Protein AF-A0A7C3KYM4-F1 (afdb_monomer)

Radius of gyration: 28.12 Å; Cα contacts (8 Å, |Δi|>4): 797; chains: 1; bounding box: 72×48×72 Å

Foldseek 3Di:
DWDCPPVVDIHQQADEPDPPFAFADEWDDDDQWIWTWGQFAIWTWGCVPVNDIYGLDGDGDPRTFHYWDDDPQKIWTWRQAPQIFTWIWGNPPSSDIDTLDTDGDRFGGWHYWDDDPQWIWIDGPQWIWIWRCPVVSQIFTFDTDGDPDDCPPPPRCQWHDWDDDPQWIWTAGPPVGIDIDGHDQKTWKTQSDAQEADEDEAQAKDKDAGPIDIVVPVAKWKFKDWQNHTDPPPTDRMDMDGRDFQLSQTKMKMWIGDPNGIDIHHIYGYDYQLQQQDPLPLPRGGDLWRDVSSVVSLVVCLVVFHPSLQQDPLPLNRDGPSTSDVSSVVSNVVSSVVGD

pLDDT: mean 87.67, std 9.31, range [50.22, 97.5]

Mean predicted aligned error: 9.96 Å

Sequence (340 aa):
IVDVSNRALPTLRSTVNPVPLTIFHSSVWSANRLFACTSRGLAVINVATPTAPVVERTIEVEDGLAECVLAGSLLYAAKGTYPGGFTVFDLSVPSNPTIVRTFDYSINGCVDLEIANNLLYLSAYSGVYIFDVSNPTQPAHVTGLDSPWPEDYDDERNMLMLDLVGSTICFAQSERGVHFVSTPTGWAPTSRDPFINARRCLHDSYVFNTNLSANPSTDLTYQWTKNGVPIPGATSPTYVLNDLRGVDRATYACDATNACGTRSSSFAFLNICPADLDDGSGSGQCDGGVTVEDLLFFLFIFEEGNAIADLDDGSGTVTPDGGVTIDDLLYFLVRYNVGC

Nearest PDB structures (foldseek):
  3bfo-assembly4_D  TM=8.787E-01  e=4.705E-06  Homo sapiens
  3k0w-assembly1_A  TM=4.177E-01  e=1.577E-05  Homo sapiens
  5vkj-assembly1_A  TM=3.897E-01  e=2.888E-05  Homo sapiens
  5vl3-assembly3_S  TM=3.097E-01  e=3.051E-05  Homo sapiens
  5vkm-assembly1_A  TM=3.194E-01  e=8.211E-05  Homo sapiens

Secondary structure (DSSP, 8-state):
-EE-SSTTS-EE-------SS-EEEEEEEETTEEEEEETTEEEEEE-SSTTS-EEEEEEE-TT----EEEETTEEEEEE-SSSEEEEEEE-SSTTS-EEEEEEEES---EEEEEEETTEEEEEETTEEEEEE-SSTTS-EEEEEEE-SS---TT-TT---EEEEETTEEEEEEGGGEEEEEEPPS-EEEEESS----EE--TT--EEEE--EEEESSTT-EEEEEETTEE-TT--SSEEEE-S--GGG-EEEEEEEEETTEEEEPPPEEEE--TT---SSSSS----S---HHHHHHHHHHHHTT-GGG---SSSSS----S---HHHHHHHHHHHHHT-

Solvent-accessible surface area (backbone atoms only — not comparable to full-atom values): 18557 Å² total; per-residue (Å²): 76,70,46,57,90,44,79,91,60,63,43,81,57,35,77,78,76,87,61,100,54,58,68,48,92,21,65,44,79,53,96,50,28,39,41,30,19,12,65,52,14,40,36,35,26,40,43,76,44,59,69,65,50,42,78,75,48,70,48,79,36,86,80,12,24,29,17,49,40,78,59,88,51,33,35,43,28,27,19,40,35,77,69,5,39,35,35,34,29,39,37,86,45,66,92,63,62,43,79,73,47,74,48,78,38,100,38,45,33,22,52,33,56,46,76,57,97,51,30,38,40,35,37,24,62,55,24,38,40,33,25,39,33,79,48,72,91,54,59,26,78,71,53,64,47,67,47,95,59,82,86,69,90,76,65,93,64,51,45,75,47,65,48,78,60,90,62,32,38,36,36,38,24,72,95,83,42,76,46,79,43,72,54,78,91,52,39,38,38,34,58,55,56,76,44,66,67,40,80,51,43,71,58,37,70,49,74,49,69,64,63,62,45,47,36,67,60,90,61,62,46,37,42,30,23,53,72,81,40,75,45,87,88,43,47,54,67,52,50,76,47,67,59,36,48,52,66,65,43,39,41,34,37,39,38,31,31,35,98,66,32,71,31,64,44,45,65,18,44,37,47,41,40,85,32,25,40,28,66,67,78,80,76,66,46,46,72,86,57,52,52,72,46,15,55,53,49,48,53,54,38,40,76,69,55,34,72,87,38,31,43,25,66,66,77,81,71,40,44,57,72,88,55,59,51,72,41,15,54,55,51,38,52,56,35,40,77,66,57,102

Structure (mmCIF, N/CA/C/O backbone):
data_AF-A0A7C3KYM4-F1
#
_entry.id   AF-A0A7C3KYM4-F1
#
loop_
_atom_site.group_PDB
_atom_site.id
_atom_site.type_symbol
_atom_site.label_atom_id
_atom_site.label_alt_id
_atom_site.label_comp_id
_atom_site.label_asym_id
_atom_site.label_entity_id
_atom_site.label_seq_id
_atom_site.pdbx_PDB_ins_code
_atom_site.Cartn_x
_atom_site.Cartn_y
_atom_site.Cartn_z
_atom_site.occupancy
_atom_site.B_iso_or_equiv
_atom_site.auth_seq_id
_atom_site.auth_comp_id
_atom_site.auth_asym_id
_atom_site.auth_atom_id
_atom_site.pdbx_PDB_model_num
ATOM 1 N N . ILE A 1 1 ? -19.031 -6.460 33.412 1.00 86.50 1 ILE A N 1
ATOM 2 C CA . ILE A 1 1 ? -20.035 -7.082 32.517 1.00 86.50 1 ILE A CA 1
ATOM 3 C C . ILE A 1 1 ? -21.422 -6.821 33.083 1.00 86.50 1 ILE A C 1
ATOM 5 O O . ILE A 1 1 ? -21.693 -7.212 34.216 1.00 86.50 1 ILE A O 1
ATOM 9 N N . VAL A 1 2 ? -22.275 -6.142 32.316 1.00 89.31 2 VAL A N 1
ATOM 10 C CA . VAL A 1 2 ? -23.666 -5.834 32.684 1.00 89.31 2 VAL A CA 1
ATOM 11 C C . VAL A 1 2 ? -24.599 -6.672 31.812 1.00 89.31 2 VAL A C 1
ATOM 13 O O . VAL A 1 2 ? -24.419 -6.746 30.601 1.00 89.31 2 VAL A O 1
ATOM 16 N N . ASP A 1 3 ? -25.576 -7.325 32.429 1.00 88.75 3 ASP A N 1
ATOM 17 C CA . ASP A 1 3 ? -26.660 -8.018 31.745 1.00 88.75 3 ASP A CA 1
ATOM 18 C C . ASP A 1 3 ? -27.773 -7.035 31.403 1.00 88.75 3 ASP A C 1
ATOM 20 O O . ASP A 1 3 ? -28.359 -6.423 32.296 1.00 88.75 3 ASP A O 1
ATOM 24 N N . VAL A 1 4 ? -28.061 -6.911 30.112 1.00 92.50 4 VAL A N 1
ATOM 25 C CA . VAL A 1 4 ? -29.085 -6.017 29.558 1.00 92.50 4 VAL A CA 1
ATOM 26 C C . VAL A 1 4 ? -30.275 -6.780 28.962 1.00 92.50 4 VAL A C 1
ATOM 28 O O . VAL A 1 4 ? -31.087 -6.194 28.247 1.00 92.50 4 VAL A O 1
ATOM 31 N N . SER A 1 5 ? -30.405 -8.085 29.240 1.00 92.88 5 SER A N 1
ATOM 32 C CA . SER A 1 5 ? -31.536 -8.906 28.773 1.00 92.88 5 SER A CA 1
ATOM 33 C C . SER A 1 5 ? -32.883 -8.355 29.247 1.00 92.88 5 SER A C 1
ATOM 35 O O . SER A 1 5 ? -33.852 -8.343 28.488 1.00 92.88 5 SER A O 1
ATOM 37 N N . ASN A 1 6 ? -32.923 -7.804 30.464 1.00 92.25 6 ASN A N 1
ATOM 38 C CA . ASN A 1 6 ? -33.986 -6.913 30.904 1.00 92.25 6 ASN A CA 1
ATOM 39 C C . ASN A 1 6 ? -33.577 -5.453 30.668 1.00 92.25 6 ASN A C 1
ATOM 41 O O . ASN A 1 6 ? -32.895 -4.843 31.489 1.00 92.25 6 ASN A O 1
ATOM 45 N N . ARG A 1 7 ? -34.053 -4.870 29.565 1.00 91.62 7 ARG A N 1
ATOM 46 C CA . ARG A 1 7 ? -33.765 -3.471 29.202 1.00 91.62 7 ARG A CA 1
ATOM 47 C C . ARG A 1 7 ? -34.249 -2.450 30.237 1.00 91.62 7 ARG A C 1
ATOM 49 O O . ARG A 1 7 ? -33.696 -1.360 30.299 1.00 91.62 7 ARG A O 1
ATOM 56 N N . ALA A 1 8 ? -35.266 -2.790 31.031 1.00 93.75 8 ALA A N 1
ATOM 57 C CA . ALA A 1 8 ? -35.784 -1.917 32.084 1.00 93.75 8 ALA A CA 1
ATOM 58 C C . ALA A 1 8 ? -34.995 -2.035 33.398 1.00 93.75 8 ALA A C 1
ATOM 60 O O . ALA A 1 8 ? -35.102 -1.159 34.253 1.00 93.75 8 ALA A O 1
ATOM 61 N N . LEU A 1 9 ? -34.223 -3.112 33.574 1.00 93.44 9 LEU A N 1
ATOM 62 C CA . LEU A 1 9 ? -33.442 -3.355 34.782 1.00 93.44 9 LEU A CA 1
ATOM 63 C C . LEU A 1 9 ? -32.119 -4.071 34.456 1.00 93.44 9 LEU A C 1
ATOM 65 O O . LEU A 1 9 ? -31.990 -5.271 34.716 1.00 93.44 9 LEU A O 1
ATOM 69 N N . PRO A 1 10 ? -31.132 -3.356 33.889 1.00 94.88 10 PRO A N 1
ATOM 70 C CA . PRO A 1 10 ? -29.794 -3.897 33.707 1.00 94.88 10 PRO A CA 1
ATOM 71 C C . PRO A 1 10 ? -29.168 -4.295 35.048 1.00 94.88 10 PRO A C 1
ATOM 73 O O . PRO A 1 10 ? -29.319 -3.586 36.044 1.00 94.88 10 PRO A O 1
ATOM 76 N N . THR A 1 11 ? -28.441 -5.411 35.087 1.00 94.25 11 THR A N 1
ATOM 77 C CA . THR A 1 11 ? -27.804 -5.902 36.322 1.00 94.25 11 THR A CA 1
ATOM 78 C C . THR A 1 11 ? -26.309 -6.129 36.133 1.00 94.25 11 THR A C 1
ATOM 80 O O . THR A 1 11 ? -25.867 -6.697 35.135 1.00 94.25 11 THR A O 1
ATOM 83 N N . LEU A 1 12 ? -25.492 -5.678 37.089 1.00 93.88 12 LEU A N 1
ATOM 84 C CA . LEU A 1 12 ? -24.051 -5.935 37.072 1.00 93.88 12 LEU A CA 1
ATOM 85 C C . LEU A 1 12 ? -23.788 -7.410 37.410 1.00 93.88 12 LEU A C 1
ATOM 87 O O . LEU A 1 12 ? -24.135 -7.861 38.498 1.00 93.88 12 LEU A O 1
ATOM 91 N N . ARG A 1 13 ? -23.153 -8.155 36.497 1.00 90.19 13 ARG A N 1
ATOM 92 C CA . ARG A 1 13 ? -22.789 -9.568 36.711 1.00 90.19 13 ARG A CA 1
ATOM 93 C C . ARG A 1 13 ? -21.395 -9.747 37.305 1.00 90.19 13 ARG A C 1
ATOM 95 O O . ARG A 1 13 ? -21.190 -10.649 38.108 1.00 90.19 13 ARG A O 1
ATOM 102 N N . SER A 1 14 ? -20.430 -8.942 36.866 1.00 91.38 14 SER A N 1
ATOM 103 C CA . SER A 1 14 ? -19.021 -9.057 37.267 1.00 91.38 14 SER A CA 1
ATOM 104 C C . SER A 1 14 ? -18.214 -7.817 36.880 1.00 91.38 14 SER A C 1
ATOM 106 O O . SER A 1 14 ? -18.646 -7.023 36.037 1.00 91.38 14 SER A O 1
ATOM 108 N N . THR A 1 15 ? -17.008 -7.702 37.435 1.00 89.06 15 THR A N 1
ATOM 109 C CA . THR A 1 15 ? -16.008 -6.678 37.103 1.00 89.06 15 THR A CA 1
ATOM 110 C C . THR A 1 15 ? -14.664 -7.356 36.855 1.00 89.06 15 THR A C 1
ATOM 112 O O . THR A 1 15 ? -14.309 -8.280 37.582 1.00 89.06 15 THR A O 1
ATOM 115 N N . VAL A 1 16 ? -13.915 -6.906 35.846 1.00 85.19 16 VAL A N 1
ATOM 116 C CA . VAL A 1 16 ? -12.545 -7.377 35.586 1.00 85.19 16 VAL A CA 1
ATOM 117 C C . VAL A 1 16 ? -11.577 -6.482 36.358 1.00 85.19 16 VAL A C 1
ATOM 119 O O . VAL A 1 16 ? -11.501 -5.291 36.070 1.00 85.19 16 VAL A O 1
ATOM 122 N N . ASN A 1 17 ? -10.885 -7.013 37.369 1.00 80.19 17 ASN A N 1
ATOM 123 C CA . ASN A 1 17 ? -9.910 -6.270 38.178 1.00 80.19 17 ASN A CA 1
ATOM 124 C C . ASN A 1 17 ? -8.917 -7.255 38.844 1.00 80.19 17 ASN A C 1
ATOM 126 O O . ASN A 1 17 ? -9.379 -8.265 39.380 1.00 80.19 17 ASN A O 1
ATOM 130 N N . PRO A 1 18 ? -7.595 -6.991 38.846 1.00 77.69 18 PRO A N 1
ATOM 131 C CA . PRO A 1 18 ? -6.916 -5.889 38.163 1.00 77.69 18 PRO A CA 1
ATOM 132 C C . PRO A 1 18 ? -6.766 -6.144 36.669 1.00 77.69 18 PRO A C 1
ATOM 134 O O . PRO A 1 18 ? -6.506 -7.262 36.232 1.00 77.69 18 PRO A O 1
ATOM 137 N N . VAL A 1 19 ? -6.895 -5.075 35.888 1.00 76.25 19 VAL A N 1
ATOM 138 C CA . VAL A 1 19 ? -6.299 -5.033 34.554 1.00 76.25 19 VAL A CA 1
ATOM 139 C C . VAL A 1 19 ? -4.930 -4.376 34.735 1.00 76.25 19 VAL A C 1
ATOM 141 O O . VAL A 1 19 ? -4.877 -3.302 35.332 1.00 76.25 19 VAL A O 1
ATOM 144 N N . PRO A 1 20 ? -3.820 -5.006 34.304 1.00 75.06 20 PRO A N 1
ATOM 145 C CA . PRO A 1 20 ? -2.467 -4.527 34.613 1.00 75.06 20 PRO A CA 1
ATOM 146 C C . PRO A 1 20 ? -2.136 -3.118 34.099 1.00 75.06 20 PRO A C 1
ATOM 148 O O . PRO A 1 20 ? -1.106 -2.562 34.469 1.00 75.06 20 PRO A O 1
ATOM 151 N N . LEU A 1 21 ? -2.981 -2.557 33.234 1.00 81.56 21 LEU A N 1
ATOM 152 C CA . LEU A 1 21 ? -2.808 -1.269 32.579 1.00 81.56 21 LEU A CA 1
ATOM 153 C C . LEU A 1 21 ? -4.108 -0.470 32.633 1.00 81.56 21 LEU A C 1
ATOM 155 O O . LEU A 1 21 ? -5.198 -1.042 32.715 1.00 81.56 21 LEU A O 1
ATOM 159 N N . THR A 1 22 ? -3.982 0.851 32.527 1.00 81.00 22 THR A N 1
ATOM 160 C CA . THR A 1 22 ? -5.126 1.747 32.359 1.00 81.00 22 THR A CA 1
ATOM 161 C C . THR A 1 22 ? -5.833 1.401 31.055 1.00 81.00 22 THR A C 1
ATOM 163 O O . THR A 1 22 ? -5.229 1.501 29.990 1.00 81.00 22 THR A O 1
ATOM 166 N N . ILE A 1 23 ? -7.094 0.981 31.141 1.00 75.44 23 ILE A N 1
ATOM 167 C CA . ILE A 1 23 ? -7.969 0.825 29.977 1.00 75.44 23 ILE A CA 1
ATOM 168 C C . ILE A 1 23 ? -8.485 2.212 29.580 1.00 75.44 23 ILE A C 1
ATOM 170 O O . 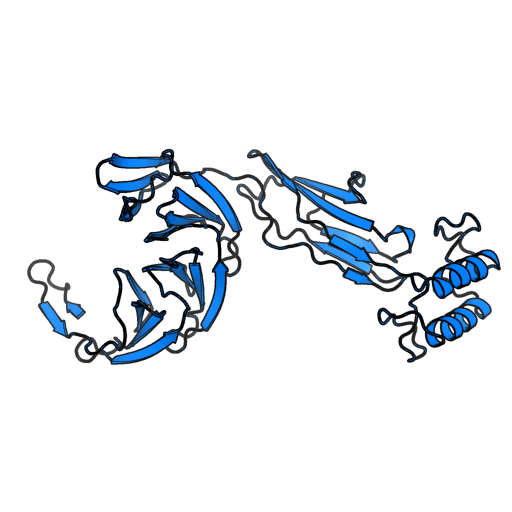ILE A 1 23 ? -8.920 2.974 30.445 1.00 75.44 23 ILE A O 1
ATOM 174 N N . PHE A 1 24 ? -8.419 2.530 28.290 1.00 72.81 24 PHE A N 1
ATOM 175 C CA . PHE A 1 24 ? -9.009 3.738 27.715 1.00 72.81 24 PHE A CA 1
ATOM 176 C C . PHE A 1 24 ? -10.458 3.495 27.269 1.00 72.81 24 PHE A C 1
ATOM 178 O O . PHE A 1 24 ? -11.085 2.516 27.662 1.00 72.81 24 PHE A O 1
ATOM 185 N N . HIS A 1 25 ? -11.028 4.425 26.508 1.00 70.19 25 HIS A N 1
ATOM 186 C CA . HIS A 1 25 ? -12.468 4.506 26.266 1.00 70.19 25 HIS A CA 1
ATOM 187 C C . HIS A 1 25 ? -13.036 3.364 25.405 1.00 70.19 25 HIS A C 1
ATOM 189 O O . HIS A 1 25 ? -14.253 3.184 25.391 1.00 70.19 25 HIS A O 1
ATOM 195 N N . SER A 1 26 ? -12.183 2.546 24.778 1.00 83.56 26 SER A N 1
ATOM 196 C CA . SER A 1 26 ? -12.615 1.571 23.782 1.00 83.56 26 SER A CA 1
ATOM 197 C C . SER A 1 26 ? -12.383 0.117 24.143 1.00 83.56 26 SER A C 1
ATOM 199 O O . SER A 1 26 ? -11.316 -0.295 24.620 1.00 83.56 26 SER A O 1
ATOM 201 N N . SER A 1 27 ? -13.386 -0.692 23.817 1.00 89.38 27 SER A N 1
ATOM 202 C CA . SER A 1 27 ? -13.236 -2.133 23.743 1.00 89.38 27 SER A CA 1
ATOM 203 C C . SER A 1 27 ? -14.170 -2.726 22.703 1.00 89.38 27 SER A C 1
ATOM 205 O O . SER A 1 27 ? -15.333 -2.333 22.611 1.00 89.38 27 SER A O 1
ATOM 207 N N . VAL A 1 28 ? -13.690 -3.737 21.990 1.00 92.81 28 VAL A N 1
ATOM 208 C CA . VAL A 1 28 ? -14.487 -4.495 21.027 1.00 92.81 28 VAL A CA 1
ATOM 209 C C . VAL A 1 28 ? -14.682 -5.928 21.491 1.00 92.81 28 VAL A C 1
ATOM 211 O O . VAL A 1 28 ? -13.845 -6.514 22.183 1.00 92.81 28 VAL A O 1
ATOM 214 N N . TRP A 1 29 ? -15.798 -6.519 21.083 1.00 90.31 29 TRP A N 1
ATOM 215 C CA . TRP A 1 29 ? -16.132 -7.900 21.400 1.00 90.31 29 TRP A CA 1
ATOM 216 C C . TRP A 1 29 ? -15.991 -8.782 20.161 1.00 90.31 29 TRP A C 1
ATOM 218 O O . TRP A 1 29 ? -16.592 -8.496 19.129 1.00 90.31 29 TRP A O 1
ATOM 228 N N . SER A 1 30 ? -15.265 -9.896 20.269 1.00 91.88 30 SER A N 1
ATOM 229 C CA . SER A 1 30 ? -15.258 -10.944 19.243 1.00 91.88 30 SER A CA 1
ATOM 230 C C . SER A 1 30 ? -15.246 -12.333 19.884 1.00 91.88 30 SER A C 1
ATOM 232 O O . SER A 1 30 ? -14.444 -12.635 20.770 1.00 91.88 30 SER A O 1
ATOM 234 N N . ALA A 1 31 ? -16.178 -13.190 19.457 1.00 89.06 31 ALA A N 1
ATOM 235 C CA . ALA A 1 31 ? -16.438 -14.505 20.045 1.00 89.06 31 ALA A CA 1
ATOM 236 C C . ALA A 1 31 ? -16.625 -14.452 21.578 1.00 89.06 31 ALA A C 1
ATOM 238 O O . ALA A 1 31 ? -17.576 -13.849 22.063 1.00 89.06 31 ALA A O 1
ATOM 239 N N . ASN A 1 32 ? -15.730 -15.082 22.345 1.00 93.50 32 ASN A N 1
ATOM 240 C CA . ASN A 1 32 ? -15.729 -15.073 23.813 1.00 93.50 32 ASN A CA 1
ATOM 241 C C . ASN A 1 32 ? -14.599 -14.197 24.379 1.00 93.50 32 ASN A C 1
ATOM 243 O O . ASN A 1 32 ? -14.061 -14.487 25.457 1.00 93.50 32 ASN A O 1
ATOM 247 N N . ARG A 1 33 ? -14.172 -13.181 23.627 1.00 94.50 33 ARG A N 1
ATOM 248 C CA . ARG A 1 33 ? -13.099 -12.264 24.000 1.00 94.50 33 ARG A CA 1
ATOM 249 C C . ARG A 1 33 ? -13.556 -10.819 23.900 1.00 94.50 33 ARG A C 1
ATOM 251 O O . ARG A 1 33 ? -14.222 -10.426 22.946 1.00 94.50 33 ARG A O 1
ATOM 258 N N . LEU A 1 34 ? -13.158 -10.051 24.904 1.00 94.00 34 LEU A N 1
ATOM 259 C CA . LEU A 1 34 ? -13.187 -8.602 24.887 1.00 94.00 34 LEU A CA 1
ATOM 260 C C . LEU A 1 34 ? -11.749 -8.118 24.682 1.00 94.00 34 LEU A C 1
ATOM 262 O O . LEU A 1 34 ? -10.843 -8.557 25.394 1.00 94.00 34 LEU A O 1
ATOM 266 N N . PHE A 1 35 ? -11.555 -7.231 23.718 1.00 95.06 35 PHE A N 1
ATOM 267 C CA . PHE A 1 35 ? -10.280 -6.588 23.430 1.00 95.06 35 PHE A CA 1
ATOM 268 C C . PHE A 1 35 ? -10.391 -5.142 23.870 1.00 95.06 35 PHE A C 1
ATOM 270 O O . PHE A 1 35 ? -11.266 -4.439 23.380 1.00 95.06 35 PHE A O 1
ATOM 277 N N . ALA A 1 36 ? -9.563 -4.720 24.818 1.00 94.25 36 ALA A N 1
ATOM 278 C CA . ALA A 1 36 ? -9.623 -3.374 25.374 1.00 94.25 36 ALA A CA 1
ATOM 279 C C . ALA A 1 36 ? -8.335 -2.614 25.071 1.00 94.25 36 ALA A C 1
ATOM 281 O O . ALA A 1 36 ? -7.237 -3.121 25.323 1.00 94.25 36 ALA A O 1
ATOM 282 N N . CYS A 1 37 ? -8.480 -1.399 24.556 1.00 93.81 37 CYS A N 1
ATOM 283 C CA . CYS A 1 37 ? -7.376 -0.474 24.355 1.00 93.81 37 CYS A CA 1
ATOM 284 C C . CYS A 1 37 ? -6.840 0.004 25.703 1.00 93.81 37 CYS A C 1
ATOM 286 O O . CYS A 1 37 ? -7.597 0.292 26.631 1.00 93.81 37 CYS A O 1
ATOM 288 N N . THR A 1 38 ? -5.519 0.062 25.832 1.00 92.00 38 THR A N 1
ATOM 289 C CA . THR A 1 38 ? -4.845 0.415 27.081 1.00 92.00 38 THR A CA 1
ATOM 290 C C . THR A 1 38 ? -3.707 1.398 26.851 1.00 92.00 38 THR A C 1
ATOM 292 O O . THR A 1 38 ? -3.201 1.541 25.736 1.00 92.00 38 THR A O 1
ATOM 295 N N . SER A 1 39 ? -3.225 1.996 27.941 1.00 88.44 39 SER A N 1
ATOM 296 C CA . SER A 1 39 ? -2.053 2.879 27.954 1.00 88.44 39 SER A CA 1
ATOM 297 C C . SER A 1 39 ? -0.763 2.259 27.432 1.00 88.44 39 SER A C 1
ATOM 299 O O . SER A 1 39 ? 0.179 2.997 27.168 1.00 88.44 39 SER A O 1
ATOM 301 N N . ARG A 1 40 ? -0.694 0.931 27.272 1.00 88.19 40 ARG A N 1
ATOM 302 C CA . ARG A 1 40 ? 0.474 0.247 26.698 1.00 88.19 40 ARG A CA 1
ATOM 303 C C . ARG A 1 40 ? 0.099 -0.905 25.759 1.00 88.19 40 ARG A C 1
ATOM 305 O O . ARG A 1 40 ? 0.793 -1.915 25.730 1.00 88.19 40 ARG A O 1
ATOM 312 N N . GLY A 1 41 ? -1.000 -0.778 25.012 1.00 92.19 41 GLY A N 1
ATOM 313 C CA . GLY A 1 41 ? -1.380 -1.731 23.962 1.00 92.19 41 GLY A CA 1
ATOM 314 C C . GLY A 1 41 ? -2.778 -2.317 24.132 1.00 92.19 41 GLY A C 1
ATOM 315 O O . GLY A 1 41 ? -3.702 -1.602 24.512 1.00 92.19 41 GLY A O 1
ATOM 316 N N . LEU A 1 42 ? -2.949 -3.609 23.846 1.00 94.75 42 LEU A N 1
ATOM 317 C CA . LEU A 1 42 ? -4.256 -4.274 23.782 1.00 94.75 42 LEU A CA 1
ATOM 318 C C . LEU A 1 42 ? -4.387 -5.364 24.852 1.00 94.75 42 LEU A C 1
ATOM 320 O O . LEU A 1 42 ? -3.639 -6.344 24.845 1.00 94.75 42 LEU A O 1
ATOM 324 N N . ALA A 1 43 ? -5.358 -5.232 25.753 1.00 94.81 43 ALA A N 1
ATOM 325 C CA . ALA A 1 43 ? -5.705 -6.281 26.708 1.00 94.81 43 ALA A CA 1
ATOM 326 C C . ALA A 1 43 ? -6.671 -7.289 26.072 1.00 94.81 43 ALA A C 1
ATOM 328 O O . ALA A 1 43 ? -7.691 -6.906 25.503 1.00 94.81 43 ALA A O 1
ATOM 329 N N . VAL A 1 44 ? -6.373 -8.581 26.217 1.00 95.25 44 VAL A N 1
ATOM 330 C CA . VAL A 1 44 ? -7.209 -9.696 25.754 1.00 95.25 44 VAL A CA 1
ATOM 331 C C . VAL A 1 44 ? -7.881 -10.329 26.964 1.00 95.25 44 VAL A C 1
ATOM 333 O O . VAL A 1 44 ? -7.219 -10.900 27.834 1.00 95.25 44 VAL A O 1
ATOM 336 N N . ILE A 1 45 ? -9.204 -10.218 27.033 1.00 94.06 45 ILE A N 1
ATOM 337 C CA . ILE A 1 45 ? -9.989 -10.612 28.202 1.00 94.06 45 ILE A CA 1
ATOM 338 C C . ILE A 1 45 ? -10.939 -11.740 27.812 1.00 94.06 45 ILE A C 1
ATOM 340 O O . ILE A 1 45 ? -11.806 -11.585 26.953 1.00 94.06 45 ILE A O 1
ATOM 344 N N . ASN A 1 46 ? -10.807 -12.884 28.475 1.00 94.62 46 ASN A N 1
ATOM 345 C CA . ASN A 1 46 ? -11.745 -13.988 28.375 1.00 94.62 46 ASN A CA 1
ATOM 346 C C . ASN A 1 46 ? -13.036 -13.660 29.107 1.00 94.62 46 ASN A C 1
ATOM 348 O O . ASN A 1 46 ? -13.049 -13.412 30.311 1.00 94.62 46 ASN A O 1
ATOM 352 N N . VAL A 1 47 ? -14.124 -13.701 28.354 1.00 93.50 47 VAL A N 1
ATOM 353 C CA . VAL A 1 47 ? -15.478 -13.399 28.813 1.00 93.50 47 VAL A CA 1
ATOM 354 C C . VAL A 1 47 ? -16.440 -14.556 28.519 1.00 93.50 47 VAL A C 1
ATOM 356 O O . VAL A 1 47 ? -17.653 -14.381 28.595 1.00 93.50 47 VAL A O 1
ATOM 359 N N . ALA A 1 48 ? -15.911 -15.760 28.241 1.00 93.62 48 ALA A N 1
ATOM 360 C CA . ALA A 1 48 ? -16.696 -16.982 28.024 1.00 93.62 48 ALA A CA 1
ATOM 361 C C . ALA A 1 48 ? -17.614 -17.309 29.212 1.00 93.62 48 ALA A C 1
ATOM 363 O O . ALA A 1 48 ? -18.713 -17.827 29.027 1.00 93.62 48 ALA A O 1
ATOM 364 N N . THR A 1 49 ? -17.168 -16.968 30.424 1.00 92.62 49 THR A N 1
ATOM 365 C CA . THR A 1 49 ? -17.959 -17.041 31.653 1.00 92.62 49 THR A CA 1
ATOM 366 C C . THR A 1 49 ? -18.215 -15.617 32.153 1.00 92.62 49 THR A C 1
ATOM 368 O O . THR A 1 49 ? -17.368 -15.058 32.850 1.00 92.62 49 THR A O 1
ATOM 371 N N . PRO A 1 50 ? -19.377 -15.004 31.850 1.00 88.62 50 PRO A N 1
ATOM 372 C CA . PRO A 1 50 ? -19.657 -13.603 32.181 1.00 88.62 50 PRO A CA 1
ATOM 373 C C . PRO A 1 50 ? -19.590 -13.252 33.672 1.00 88.62 50 PRO A C 1
ATOM 375 O O . PRO A 1 50 ? -19.515 -12.079 34.022 1.00 88.62 50 PRO A O 1
ATOM 378 N N . THR A 1 51 ? -19.657 -14.238 34.565 1.00 92.19 51 THR A N 1
ATOM 379 C CA . THR A 1 51 ? -19.534 -14.054 36.019 1.00 92.19 51 THR A CA 1
ATOM 380 C C . THR A 1 51 ? -18.088 -14.114 36.517 1.00 92.19 51 THR A C 1
ATOM 382 O O . THR A 1 51 ? -17.819 -13.654 37.621 1.00 92.19 51 THR A O 1
ATOM 385 N N . ALA A 1 52 ? -17.159 -14.642 35.716 1.00 91.25 52 ALA A N 1
ATOM 386 C CA . ALA A 1 52 ? -15.749 -14.812 36.062 1.00 91.25 52 ALA A CA 1
ATOM 387 C C . ALA A 1 52 ? -14.832 -14.483 34.863 1.00 91.25 52 ALA A C 1
ATOM 389 O O . ALA A 1 52 ? -14.155 -15.372 34.342 1.00 91.25 52 ALA A O 1
ATOM 390 N N . PRO A 1 53 ? -14.836 -13.230 34.379 1.00 93.62 53 PRO A N 1
ATOM 391 C CA . PRO A 1 53 ? -13.945 -12.809 33.306 1.00 93.62 53 PRO A CA 1
ATOM 392 C C . PRO A 1 53 ? -12.480 -12.768 33.763 1.00 93.62 53 PRO A C 1
ATOM 394 O O . PRO A 1 53 ? -12.193 -12.432 34.912 1.00 93.62 53 PRO A O 1
ATOM 397 N N . VAL A 1 54 ? -11.550 -13.072 32.856 1.00 92.81 54 VAL A N 1
ATOM 398 C CA . VAL A 1 54 ? -10.110 -13.166 33.157 1.00 92.81 54 VAL A CA 1
ATOM 399 C C . VAL A 1 54 ? -9.298 -12.442 32.089 1.00 92.81 54 VAL A C 1
ATOM 401 O O . VAL A 1 54 ? -9.511 -12.666 30.901 1.00 92.81 54 VAL A O 1
ATOM 404 N N . VAL A 1 55 ? -8.346 -11.599 32.497 1.00 93.31 55 VAL A N 1
ATOM 405 C CA . VAL A 1 55 ? -7.334 -11.053 31.579 1.00 93.31 55 VAL A CA 1
ATOM 406 C C . VAL A 1 55 ? -6.377 -12.185 31.214 1.00 93.31 55 VAL A C 1
ATOM 408 O O . VAL A 1 55 ? -5.664 -12.687 32.078 1.00 93.31 55 VAL A O 1
ATOM 411 N N . GLU A 1 56 ? -6.378 -12.615 29.956 1.00 94.25 56 GLU A N 1
ATOM 412 C CA . GLU A 1 56 ? -5.498 -13.695 29.495 1.00 94.25 56 GLU A CA 1
ATOM 413 C C . GLU A 1 56 ? -4.095 -13.178 29.203 1.00 94.25 56 GLU A C 1
ATOM 415 O O . GLU A 1 56 ? -3.111 -13.844 29.518 1.00 94.25 56 GLU A O 1
ATOM 420 N N . ARG A 1 57 ? -4.006 -11.992 28.590 1.00 92.69 57 ARG A N 1
ATOM 421 C CA . ARG A 1 57 ? -2.741 -11.345 28.242 1.00 92.69 57 ARG A CA 1
ATOM 422 C C . ARG A 1 57 ? -2.930 -9.880 27.864 1.00 92.69 57 ARG A C 1
ATOM 424 O O . ARG A 1 57 ? -4.040 -9.439 27.576 1.00 92.69 57 ARG A O 1
ATOM 431 N N . THR A 1 58 ? -1.804 -9.187 27.756 1.00 92.25 58 THR A N 1
ATOM 432 C CA . THR A 1 58 ? -1.685 -7.899 27.073 1.00 92.25 58 THR A CA 1
ATOM 433 C C . THR A 1 58 ? -0.703 -8.050 25.916 1.00 92.25 58 THR A C 1
ATOM 435 O O . THR A 1 58 ? 0.303 -8.751 26.040 1.00 92.25 58 THR A O 1
ATOM 438 N N . ILE A 1 59 ? -1.006 -7.429 24.783 1.00 94.56 59 ILE A N 1
ATOM 439 C CA . ILE A 1 59 ? -0.078 -7.263 23.666 1.00 94.56 59 ILE A CA 1
ATOM 440 C C . ILE A 1 59 ? 0.434 -5.833 23.730 1.00 94.56 59 ILE A C 1
ATOM 442 O O . ILE A 1 59 ? -0.365 -4.901 23.658 1.00 94.56 59 ILE A O 1
ATOM 446 N N . GLU A 1 60 ? 1.743 -5.673 23.906 1.00 93.56 60 GLU A N 1
ATOM 447 C CA . GLU A 1 60 ? 2.343 -4.348 23.998 1.00 93.56 60 GLU A CA 1
ATOM 448 C C . GLU A 1 60 ? 2.352 -3.661 22.629 1.00 93.56 60 GLU A C 1
ATOM 450 O O . GLU A 1 60 ? 2.745 -4.250 21.621 1.00 93.56 60 GLU A O 1
ATOM 455 N N . VAL A 1 61 ? 1.913 -2.406 22.615 1.00 91.62 61 VAL A N 1
ATOM 456 C CA . VAL A 1 61 ? 2.111 -1.461 21.514 1.00 91.62 61 VAL A CA 1
ATOM 457 C C . VAL A 1 61 ? 2.691 -0.208 22.145 1.00 91.62 61 VAL A C 1
ATOM 459 O O . VAL A 1 61 ? 2.152 0.280 23.144 1.00 91.62 61 VAL A O 1
ATOM 462 N N . GLU A 1 62 ? 3.808 0.260 21.595 1.00 84.81 62 GLU A N 1
ATOM 463 C CA . GLU A 1 62 ? 4.459 1.487 22.046 1.00 84.81 62 GLU A CA 1
ATOM 464 C C . GLU A 1 62 ? 3.463 2.653 22.001 1.00 84.81 62 GLU A C 1
ATOM 466 O O . GLU A 1 62 ? 2.608 2.720 21.118 1.00 84.81 62 GLU A O 1
ATOM 471 N N . ASP A 1 63 ? 3.523 3.508 23.020 1.00 83.19 63 ASP A N 1
ATOM 472 C CA . ASP A 1 63 ? 2.644 4.667 23.220 1.00 83.19 63 ASP A CA 1
ATOM 473 C C . ASP A 1 63 ? 1.142 4.394 23.447 1.00 83.19 63 ASP A C 1
ATOM 475 O O . ASP A 1 63 ? 0.374 5.321 23.710 1.00 83.19 63 ASP A O 1
ATOM 479 N N . GLY A 1 64 ? 0.719 3.128 23.450 1.00 89.25 64 GLY A N 1
ATOM 480 C CA . GLY A 1 64 ? -0.645 2.734 23.795 1.00 89.25 64 GLY A CA 1
ATOM 481 C C . GLY A 1 64 ? -1.673 2.940 22.679 1.00 89.25 64 GLY A C 1
ATOM 482 O O . GLY A 1 64 ? -1.368 3.372 21.569 1.00 89.25 64 GLY A O 1
ATOM 483 N N . LEU A 1 65 ? -2.919 2.565 22.972 1.00 93.56 65 LEU A N 1
ATOM 484 C CA . LEU A 1 65 ? -4.030 2.587 22.017 1.00 93.56 65 LEU A CA 1
ATOM 485 C C . LEU A 1 65 ? -5.198 3.374 22.606 1.00 93.56 65 LEU A C 1
ATOM 487 O O . LEU A 1 65 ? -5.541 3.139 23.757 1.00 93.56 65 LEU A O 1
ATOM 491 N N . ALA A 1 66 ? -5.822 4.263 21.839 1.00 91.50 66 ALA A N 1
ATOM 492 C CA . ALA A 1 66 ? -6.933 5.095 22.306 1.00 91.50 66 ALA A CA 1
ATOM 493 C C . ALA A 1 66 ? -8.297 4.444 22.035 1.00 91.50 66 ALA A C 1
ATOM 495 O O . ALA A 1 66 ? -9.069 4.213 22.966 1.00 91.50 66 ALA A O 1
ATOM 496 N N . GLU A 1 67 ? -8.533 4.087 20.773 1.00 93.25 67 GLU A N 1
ATOM 497 C CA . GLU A 1 67 ? -9.800 3.555 20.267 1.00 93.25 67 GLU A CA 1
ATOM 498 C C . GLU A 1 67 ? -9.562 2.313 19.413 1.00 93.25 67 GLU A C 1
ATOM 500 O O . GLU A 1 67 ? -8.469 2.150 18.864 1.00 93.25 67 GLU A O 1
ATOM 505 N N . CYS A 1 68 ? -10.556 1.436 19.271 1.00 94.75 68 CYS A N 1
ATOM 506 C CA . CYS A 1 68 ? -10.477 0.329 18.331 1.00 94.75 68 CYS A CA 1
ATOM 507 C C . CYS A 1 68 ? -11.816 -0.053 17.696 1.00 94.75 68 CYS A C 1
ATOM 509 O O . CYS A 1 68 ? -12.868 0.012 18.321 1.00 94.75 68 CYS A O 1
ATOM 511 N N . VAL A 1 69 ? -11.747 -0.525 16.451 1.00 95.00 69 VAL A N 1
ATOM 512 C CA . VAL A 1 69 ? -12.901 -0.924 15.637 1.00 95.00 69 VAL A CA 1
ATOM 513 C C . VAL A 1 69 ? -12.621 -2.235 14.899 1.00 95.00 69 VAL A C 1
ATOM 515 O O . VAL A 1 69 ? -11.505 -2.496 14.440 1.00 95.00 69 VAL A O 1
ATOM 518 N N . LEU A 1 70 ? -13.639 -3.093 14.795 1.00 94.06 70 LEU A N 1
ATOM 519 C CA . LEU A 1 70 ? -13.549 -4.389 14.116 1.00 94.06 70 LEU A CA 1
ATOM 520 C C . LEU A 1 70 ? -13.962 -4.293 12.645 1.00 94.06 70 LEU A C 1
ATOM 522 O O . LEU A 1 70 ? -15.018 -3.753 12.327 1.00 94.06 70 LEU A O 1
ATOM 526 N N . ALA A 1 71 ? -13.205 -4.954 11.769 1.00 91.88 71 ALA A N 1
ATOM 527 C CA . ALA A 1 71 ? -13.637 -5.307 10.419 1.00 91.88 71 ALA A CA 1
ATOM 528 C C . ALA A 1 71 ? -13.403 -6.804 10.175 1.00 91.88 71 ALA A C 1
ATOM 530 O O . ALA A 1 71 ? -12.298 -7.253 9.865 1.00 91.88 71 ALA A O 1
ATOM 531 N N . GLY A 1 72 ? -14.458 -7.605 10.337 1.00 90.38 72 GLY A N 1
ATOM 532 C CA . GLY A 1 72 ? -14.354 -9.061 10.235 1.00 90.38 72 GLY A CA 1
ATOM 533 C C . GLY A 1 72 ? -13.447 -9.642 11.324 1.00 90.38 72 GLY A C 1
ATOM 534 O O . GLY A 1 72 ? -13.735 -9.495 12.510 1.00 90.38 72 GLY A O 1
ATOM 535 N N . SER A 1 73 ? -12.367 -10.320 10.925 1.00 93.06 73 SER A N 1
ATOM 536 C CA . SER A 1 73 ? -11.357 -10.862 11.845 1.00 93.06 73 SER A CA 1
ATOM 537 C C . SER A 1 73 ? -10.216 -9.890 12.143 1.00 93.06 73 SER A C 1
ATOM 539 O O . SER A 1 73 ? -9.296 -10.264 12.860 1.00 93.06 73 SER A O 1
ATOM 541 N N . LEU A 1 74 ? -10.237 -8.675 11.597 1.00 96.31 74 LEU A N 1
ATOM 542 C CA . LEU A 1 74 ? -9.207 -7.671 11.842 1.00 96.31 74 LEU A CA 1
ATOM 543 C C . LEU A 1 74 ? -9.707 -6.620 12.830 1.00 96.31 74 LEU A C 1
ATOM 545 O O . LEU A 1 74 ? -10.884 -6.258 12.836 1.00 96.31 74 LEU A O 1
ATOM 549 N N . LEU A 1 75 ? -8.790 -6.125 13.655 1.00 96.75 75 LEU A N 1
ATOM 550 C CA . LEU A 1 75 ? -9.014 -5.029 14.590 1.00 96.75 75 LEU A CA 1
ATOM 551 C C . LEU A 1 75 ? -8.067 -3.884 14.253 1.00 96.75 75 LEU A C 1
ATOM 553 O O . LEU A 1 75 ? -6.853 -4.074 14.244 1.00 96.75 75 LEU A O 1
ATOM 557 N N . TYR A 1 76 ? -8.620 -2.701 14.025 1.00 97.25 76 TYR A N 1
ATOM 558 C CA . TYR A 1 76 ? -7.863 -1.462 13.875 1.00 97.25 76 TYR A CA 1
ATOM 559 C C . TYR A 1 76 ? -7.887 -0.742 15.207 1.00 97.25 76 TYR A C 1
ATOM 561 O O . TYR A 1 76 ? -8.961 -0.577 15.777 1.00 97.25 76 TYR A O 1
ATOM 569 N N . ALA A 1 77 ? -6.730 -0.324 15.708 1.00 96.19 77 ALA A N 1
ATOM 570 C CA . ALA A 1 77 ? -6.637 0.392 16.969 1.00 96.19 77 ALA A CA 1
ATOM 571 C C . ALA A 1 77 ? -5.807 1.669 16.822 1.00 96.19 77 ALA A C 1
ATOM 573 O O . ALA A 1 77 ? -4.645 1.609 16.428 1.00 96.19 77 ALA A O 1
ATOM 574 N N . ALA A 1 78 ? -6.401 2.815 17.137 1.00 95.12 78 ALA A N 1
ATOM 575 C CA . ALA A 1 78 ? -5.794 4.131 17.002 1.00 95.12 78 ALA A CA 1
ATOM 576 C C . ALA A 1 78 ? -4.682 4.347 18.029 1.00 95.12 78 ALA A C 1
ATOM 578 O O . ALA A 1 78 ? -4.831 3.999 19.201 1.00 95.12 78 ALA A O 1
ATOM 579 N N . LYS A 1 79 ? -3.594 4.987 17.600 1.00 92.81 79 LYS A N 1
ATOM 580 C CA . LYS A 1 79 ? -2.496 5.433 18.462 1.00 92.81 79 LYS A CA 1
ATOM 581 C C . LYS A 1 79 ? -2.756 6.863 18.925 1.00 92.81 79 LYS A C 1
ATOM 583 O O . LYS A 1 79 ? -2.667 7.800 18.135 1.00 92.81 79 LYS A O 1
ATOM 588 N N . GLY A 1 80 ? -3.065 7.031 20.207 1.00 85.69 80 GLY A N 1
ATOM 589 C CA . GLY A 1 80 ? -3.476 8.320 20.779 1.00 85.69 80 GLY A CA 1
ATOM 590 C C . GLY A 1 80 ? -2.369 9.362 20.965 1.00 85.69 80 GLY A C 1
ATOM 591 O O . GLY A 1 80 ? -2.626 10.415 21.538 1.00 85.69 80 GLY A O 1
ATOM 592 N N . THR A 1 81 ? -1.145 9.084 20.523 1.00 85.25 81 THR A N 1
ATOM 593 C CA . THR A 1 81 ? 0.045 9.923 20.731 1.00 85.25 81 THR A CA 1
ATOM 594 C C . THR A 1 81 ? 0.583 10.481 19.411 1.00 85.25 81 THR A C 1
ATOM 596 O O . THR A 1 81 ? -0.058 10.351 18.369 1.00 85.25 81 THR A O 1
ATOM 599 N N . TYR A 1 82 ? 1.745 11.142 19.453 1.00 84.31 82 TYR A N 1
ATOM 600 C CA . TYR A 1 82 ? 2.493 11.573 18.273 1.00 84.31 82 TYR A CA 1
ATOM 601 C C . TYR A 1 82 ? 3.838 10.816 18.189 1.00 84.31 82 TYR A C 1
ATOM 603 O O . TYR A 1 82 ? 4.597 10.873 19.160 1.00 84.31 82 TYR A O 1
ATOM 611 N N . PRO A 1 83 ? 4.172 10.158 17.059 1.00 89.38 83 PRO A N 1
ATOM 612 C CA . PRO A 1 83 ? 3.359 10.034 15.849 1.00 89.38 83 PRO A CA 1
ATOM 613 C C . PRO A 1 83 ? 2.140 9.124 16.064 1.00 89.38 83 PRO A C 1
ATOM 615 O O . PRO A 1 83 ? 2.241 8.027 16.625 1.00 89.38 83 PRO A O 1
ATOM 618 N N . GLY A 1 84 ? 0.985 9.599 15.602 1.00 89.81 84 GLY A N 1
ATOM 619 C CA . GLY A 1 84 ? -0.275 8.871 15.645 1.00 89.81 84 GLY A CA 1
ATOM 620 C C . GLY A 1 84 ? -0.387 7.852 14.516 1.00 89.81 84 GLY A C 1
ATOM 621 O O . GLY A 1 84 ? 0.603 7.398 13.943 1.00 89.81 84 GLY A O 1
ATOM 622 N N . GLY A 1 85 ? -1.624 7.499 14.181 1.00 93.25 85 GLY A N 1
ATOM 623 C CA . GLY A 1 85 ? -1.962 6.457 13.222 1.00 93.25 85 GLY A CA 1
ATOM 624 C C . GLY A 1 85 ? -2.697 5.316 13.910 1.00 93.25 85 GLY A C 1
ATOM 625 O O . GLY A 1 85 ? -3.507 5.549 14.808 1.00 93.25 85 GLY A O 1
ATOM 626 N N . PHE A 1 86 ? -2.450 4.080 13.487 1.00 95.75 86 PHE A N 1
ATOM 627 C CA . PHE A 1 86 ? -3.147 2.918 14.036 1.00 95.75 86 PHE A CA 1
ATOM 628 C C . PHE A 1 86 ? -2.359 1.617 13.857 1.00 95.75 86 PHE A C 1
ATOM 630 O O . PHE A 1 86 ? -1.529 1.468 12.959 1.00 95.75 86 PHE A O 1
ATOM 637 N N . THR A 1 87 ? -2.674 0.640 14.699 1.00 96.06 87 THR A N 1
ATOM 638 C CA . THR A 1 87 ? -2.165 -0.731 14.635 1.00 96.06 87 THR A CA 1
ATOM 639 C C . THR A 1 87 ? -3.271 -1.666 14.168 1.00 96.06 87 THR A C 1
ATOM 641 O O . THR A 1 87 ? -4.397 -1.598 14.660 1.00 96.06 87 THR A O 1
ATOM 644 N N . VAL A 1 88 ? -2.949 -2.556 13.231 1.00 97.38 88 VAL A N 1
ATOM 645 C CA . VAL A 1 88 ? -3.857 -3.596 12.736 1.00 97.38 88 VAL A CA 1
ATOM 646 C C . VAL A 1 88 ? -3.496 -4.924 13.388 1.00 97.38 88 VAL A C 1
ATOM 648 O O . VAL A 1 88 ? -2.350 -5.372 13.300 1.00 97.38 88 VAL A O 1
ATOM 651 N N . PHE A 1 89 ? -4.474 -5.571 14.013 1.00 97.50 89 PHE A N 1
ATOM 652 C CA . PHE A 1 89 ? -4.341 -6.895 14.612 1.00 97.50 89 PHE A CA 1
ATOM 653 C C . PHE A 1 89 ? -5.148 -7.933 13.836 1.00 97.50 89 PHE A C 1
ATOM 655 O O . PHE A 1 89 ? -6.279 -7.663 13.432 1.00 97.50 89 PHE A O 1
ATOM 662 N N . ASP A 1 90 ? -4.595 -9.137 13.703 1.00 96.69 90 ASP A N 1
ATOM 663 C CA . ASP A 1 90 ? -5.325 -10.324 13.275 1.00 96.69 90 ASP A CA 1
ATOM 664 C C . ASP A 1 90 ? -5.915 -11.047 14.485 1.00 96.69 90 ASP A C 1
ATOM 666 O O . ASP A 1 90 ? -5.206 -11.449 15.412 1.00 96.69 90 ASP A O 1
ATOM 670 N N . LEU A 1 91 ? -7.238 -11.193 14.468 1.00 96.56 91 LEU A N 1
ATOM 671 C CA . LEU A 1 91 ? -8.044 -11.901 15.454 1.00 96.56 91 LEU A CA 1
ATOM 672 C C . LEU A 1 91 ? -8.585 -13.232 14.909 1.00 96.56 91 LEU A C 1
ATOM 674 O O . LEU A 1 91 ? -9.547 -13.765 15.463 1.00 96.56 91 LEU A O 1
ATOM 678 N N . SER A 1 92 ? -7.994 -13.795 13.849 1.00 95.25 92 SER A N 1
ATOM 679 C CA . SER A 1 92 ? -8.321 -15.136 13.337 1.00 95.25 92 SER A CA 1
ATOM 680 C C . SER A 1 92 ? -8.296 -16.203 14.440 1.00 95.25 92 SER A C 1
ATOM 682 O O . SER A 1 92 ? -9.132 -17.109 14.460 1.00 95.25 92 SER A O 1
ATOM 684 N N . VAL A 1 93 ? -7.400 -16.037 15.418 1.00 95.12 93 VAL A N 1
ATOM 685 C CA . VAL A 1 93 ? -7.391 -16.759 16.694 1.00 95.12 93 VAL A CA 1
ATOM 686 C C . VAL A 1 93 ? -7.589 -15.752 17.840 1.00 95.12 93 VAL A C 1
ATOM 688 O O . VAL A 1 93 ? -6.608 -15.231 18.367 1.00 95.12 93 VAL A O 1
ATOM 691 N N . PRO A 1 94 ? -8.833 -15.484 18.293 1.00 94.81 94 PRO A N 1
ATOM 692 C CA . PRO A 1 94 ? -9.127 -14.417 19.262 1.00 94.81 94 PRO A CA 1
ATOM 693 C C . PRO A 1 94 ? -8.398 -14.534 20.611 1.00 94.81 94 PRO A C 1
ATOM 695 O O . PRO A 1 94 ? -8.176 -13.535 21.288 1.00 94.81 94 PRO A O 1
ATOM 698 N N . SER A 1 95 ? -8.025 -15.746 21.032 1.00 93.62 95 SER A N 1
ATOM 699 C CA . SER A 1 95 ? -7.236 -15.973 22.254 1.00 93.62 95 SER A CA 1
ATOM 700 C C . SER A 1 95 ? -5.746 -15.657 22.088 1.00 93.62 95 SER A C 1
ATOM 702 O O . SER A 1 95 ? -5.025 -15.538 23.076 1.00 93.62 95 SER A O 1
ATOM 704 N N . ASN A 1 96 ? -5.261 -15.551 20.849 1.00 94.50 96 ASN A N 1
ATOM 705 C CA . ASN A 1 96 ? -3.877 -15.229 20.527 1.00 94.50 96 ASN A CA 1
ATOM 706 C C . ASN A 1 96 ? -3.788 -14.243 19.346 1.00 94.50 96 ASN A C 1
ATOM 708 O O . ASN A 1 96 ? -3.308 -14.631 18.279 1.00 94.50 96 ASN A O 1
ATOM 712 N N . PRO A 1 97 ? -4.235 -12.987 19.521 1.00 96.44 97 PRO A N 1
ATOM 713 C CA . PRO A 1 97 ? -4.110 -11.982 18.475 1.00 96.44 97 PRO A CA 1
ATOM 714 C C . PRO A 1 97 ? -2.655 -11.714 18.111 1.00 96.44 97 PRO A C 1
ATOM 716 O O . PRO A 1 97 ? -1.770 -11.756 18.974 1.00 96.44 97 PRO A O 1
ATOM 719 N N . THR A 1 98 ? -2.419 -11.367 16.854 1.00 96.44 98 THR A N 1
ATOM 720 C CA . THR A 1 98 ? -1.099 -10.975 16.353 1.00 96.44 98 THR A CA 1
ATOM 721 C C . THR A 1 98 ? -1.164 -9.596 15.713 1.00 96.44 98 THR A C 1
ATOM 723 O O . THR A 1 98 ? -2.195 -9.196 15.181 1.00 96.44 98 THR A O 1
ATOM 726 N N . ILE A 1 99 ? -0.070 -8.839 15.783 1.00 97.25 99 ILE A N 1
ATOM 727 C CA . ILE A 1 99 ? 0.043 -7.574 15.052 1.00 97.25 99 ILE A CA 1
ATOM 728 C C . ILE A 1 99 ? 0.319 -7.914 13.588 1.00 97.25 99 ILE A C 1
ATOM 730 O O . ILE A 1 99 ? 1.299 -8.593 13.288 1.00 97.25 99 ILE A O 1
ATOM 734 N N . VAL A 1 100 ? -0.537 -7.432 12.688 1.00 96.56 100 VAL A N 1
ATOM 735 C CA . VAL A 1 100 ? -0.310 -7.487 11.239 1.00 96.56 100 VAL A CA 1
ATOM 736 C C . VAL A 1 100 ? 0.702 -6.416 10.854 1.00 96.56 100 VAL A C 1
ATOM 7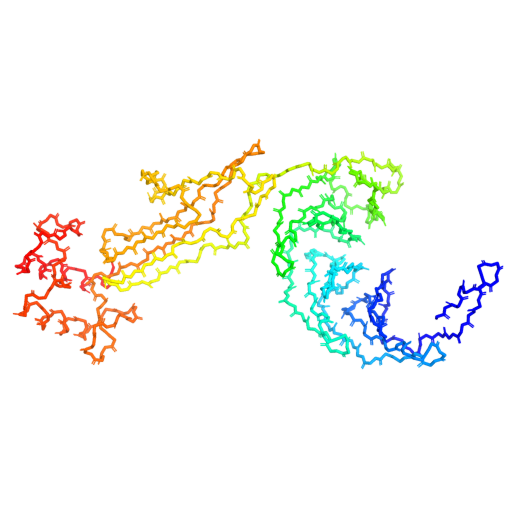38 O O . VAL A 1 100 ? 1.715 -6.711 10.223 1.00 96.56 100 VAL A O 1
ATOM 741 N N . ARG A 1 101 ? 0.425 -5.162 11.236 1.00 93.88 101 ARG A N 1
ATOM 742 C CA . ARG A 1 101 ? 1.274 -3.999 10.954 1.00 93.88 101 ARG A CA 1
ATOM 743 C C . ARG A 1 101 ? 0.862 -2.799 11.814 1.00 93.88 101 ARG A C 1
ATOM 745 O O . ARG A 1 101 ? -0.315 -2.644 12.136 1.00 93.88 101 ARG A O 1
ATOM 752 N N . THR A 1 102 ? 1.827 -1.932 12.108 1.00 93.38 102 THR A N 1
ATOM 753 C CA . THR A 1 102 ? 1.612 -0.584 12.656 1.00 93.38 102 THR A CA 1
ATOM 754 C C . THR A 1 102 ? 1.835 0.451 11.558 1.00 93.38 102 THR A C 1
ATOM 756 O O . THR A 1 102 ? 2.800 0.343 10.799 1.00 93.38 102 THR A O 1
ATOM 759 N N . PHE A 1 103 ? 0.933 1.425 11.455 1.00 92.25 103 PHE A N 1
ATOM 760 C CA . PHE A 1 103 ? 1.023 2.536 10.515 1.00 92.25 103 PHE A CA 1
ATOM 761 C C . PHE A 1 103 ? 1.209 3.833 11.293 1.00 92.25 103 PHE A C 1
ATOM 763 O O . PHE A 1 103 ? 0.277 4.291 11.953 1.00 92.25 103 PHE A O 1
ATOM 770 N N . ASP A 1 104 ? 2.407 4.405 11.194 1.00 91.62 104 ASP A N 1
ATOM 771 C CA . ASP A 1 104 ? 2.743 5.684 11.809 1.00 91.62 104 ASP A CA 1
ATOM 772 C C . ASP A 1 104 ? 2.594 6.811 10.790 1.00 91.62 104 ASP A C 1
ATOM 774 O O . ASP A 1 104 ? 3.156 6.767 9.691 1.00 91.62 104 ASP A O 1
ATOM 778 N N . TYR A 1 105 ? 1.848 7.841 11.172 1.00 89.31 105 TYR A N 1
ATOM 779 C CA . TYR A 1 105 ? 1.661 9.046 10.376 1.00 89.31 105 TYR A CA 1
ATOM 780 C C . TYR A 1 105 ? 2.011 10.273 11.217 1.00 89.31 105 TYR A C 1
ATOM 782 O O . TYR A 1 105 ? 1.932 10.242 12.446 1.00 89.31 105 TYR A O 1
ATOM 790 N N . SER A 1 106 ? 2.339 11.387 10.560 1.00 88.56 106 SER A N 1
ATOM 791 C CA . SER A 1 106 ? 2.480 12.705 11.202 1.00 88.56 106 SER A CA 1
ATOM 792 C C . SER A 1 106 ? 1.114 13.281 11.600 1.00 88.56 106 SER A C 1
ATOM 794 O O . SER A 1 106 ? 0.760 14.394 11.230 1.00 88.56 106 SER A O 1
ATOM 796 N N . ILE A 1 107 ? 0.329 12.483 12.318 1.00 87.06 107 ILE A N 1
ATOM 797 C CA . ILE A 1 107 ? -0.994 12.796 12.841 1.00 87.06 107 ILE A CA 1
ATOM 798 C C . ILE A 1 107 ? -0.838 12.952 14.345 1.00 87.06 107 ILE A C 1
ATOM 800 O O . ILE A 1 107 ? -0.261 12.089 15.006 1.00 87.06 107 ILE A O 1
ATOM 804 N N . ASN A 1 108 ? -1.338 14.054 14.889 1.00 84.50 108 ASN A N 1
ATOM 805 C CA . ASN A 1 108 ? -1.290 14.299 16.324 1.00 84.50 108 ASN A CA 1
ATOM 806 C C . ASN A 1 108 ? -2.589 13.845 16.999 1.00 84.50 108 ASN A C 1
ATOM 808 O O . ASN A 1 108 ? -3.654 14.376 16.677 1.00 84.50 108 ASN A O 1
ATOM 812 N N . GLY A 1 109 ? -2.471 12.896 17.934 1.00 83.25 109 GLY A N 1
ATOM 813 C CA . GLY A 1 109 ? -3.511 12.542 18.896 1.00 83.25 109 GLY A CA 1
ATOM 814 C C . GLY A 1 109 ? -4.756 11.936 18.266 1.00 83.25 109 GLY A C 1
ATOM 815 O O . GLY A 1 109 ? -5.774 12.608 18.132 1.00 83.25 109 GLY A O 1
ATOM 816 N N . CYS A 1 110 ? -4.673 10.667 17.865 1.00 89.50 110 CYS A N 1
ATOM 817 C CA . CYS A 1 110 ? -5.819 9.935 17.327 1.00 89.50 110 CYS A CA 1
ATOM 818 C C . CYS A 1 110 ? -6.827 9.624 18.434 1.00 89.50 110 CYS A C 1
ATOM 820 O O . CYS A 1 110 ? -6.445 9.127 19.492 1.00 89.50 110 CYS A O 1
ATOM 822 N N . VAL A 1 111 ? -8.106 9.881 18.180 1.00 88.19 111 VAL A N 1
ATOM 823 C CA . VAL A 1 111 ? -9.143 9.815 19.216 1.00 88.19 111 VAL A CA 1
ATOM 824 C C . VAL A 1 111 ? -10.169 8.737 18.934 1.00 88.19 111 VAL A C 1
ATOM 826 O O . VAL A 1 111 ? -10.513 8.011 19.854 1.00 88.19 111 VAL A O 1
ATOM 829 N N . ASP A 1 112 ? -10.635 8.624 17.689 1.00 90.19 112 ASP A N 1
ATOM 830 C CA . ASP A 1 112 ? -11.751 7.742 17.340 1.00 90.19 112 ASP A CA 1
ATOM 831 C C . ASP A 1 112 ? -11.538 7.053 15.985 1.00 90.19 112 ASP A C 1
ATOM 833 O O . ASP A 1 112 ? -10.864 7.611 15.108 1.00 90.19 112 ASP A O 1
ATOM 837 N N . LEU A 1 113 ? -12.127 5.868 15.811 1.00 92.38 113 LEU A N 1
ATOM 838 C CA . LEU A 1 113 ? -12.102 5.081 14.580 1.00 92.38 113 LEU A CA 1
ATOM 839 C C . LEU A 1 113 ? -13.489 4.546 14.232 1.00 92.38 113 LEU A C 1
ATOM 841 O O . LEU A 1 113 ? -14.088 3.820 15.015 1.00 92.38 113 LEU A O 1
ATOM 845 N N . GLU A 1 114 ? -13.902 4.754 12.985 1.00 91.69 114 GLU A N 1
ATOM 846 C CA . GLU A 1 114 ? -15.118 4.153 12.430 1.00 91.69 114 GLU A CA 1
ATOM 847 C C . GLU A 1 114 ? -14.820 3.520 11.070 1.00 91.69 114 GLU A C 1
ATOM 849 O O . GLU A 1 114 ? -13.987 4.024 10.310 1.00 91.69 114 GLU A O 1
ATOM 854 N N . ILE A 1 115 ? -15.495 2.418 10.732 1.00 89.88 115 ILE A N 1
ATOM 855 C CA . ILE A 1 115 ? -15.333 1.753 9.432 1.00 89.88 115 ILE A CA 1
ATOM 856 C C . ILE A 1 115 ? -16.668 1.658 8.717 1.00 89.88 115 ILE A C 1
ATOM 858 O O . ILE A 1 115 ? -17.610 1.043 9.209 1.00 89.88 115 ILE A O 1
ATOM 862 N N . ALA A 1 116 ? -16.704 2.128 7.472 1.00 86.38 116 ALA A N 1
ATOM 863 C CA . ALA A 1 116 ? -17.808 1.835 6.572 1.00 86.38 116 ALA A CA 1
ATOM 864 C C . ALA A 1 116 ? -17.399 1.884 5.108 1.00 86.38 116 ALA A C 1
ATOM 866 O O . ALA A 1 116 ? -16.550 2.672 4.709 1.00 86.38 116 ALA A O 1
ATOM 867 N N . ASN A 1 117 ? -18.052 1.062 4.284 1.00 81.75 117 ASN A N 1
ATOM 868 C CA . ASN A 1 117 ? -17.855 1.034 2.831 1.00 81.75 117 ASN A CA 1
ATOM 869 C C . ASN A 1 117 ? -16.374 0.906 2.417 1.00 81.75 117 ASN A C 1
ATOM 871 O O . ASN A 1 117 ? -15.930 1.562 1.477 1.00 81.75 117 ASN A O 1
ATOM 875 N N . ASN A 1 118 ? -15.612 0.063 3.124 1.00 86.38 118 ASN A N 1
ATOM 876 C CA . ASN A 1 118 ? -14.162 -0.112 2.959 1.00 86.38 118 ASN A CA 1
ATOM 877 C C . ASN A 1 118 ? -13.327 1.155 3.203 1.00 86.38 118 ASN A C 1
ATOM 879 O O . ASN A 1 118 ? -12.185 1.230 2.751 1.00 86.38 118 ASN A O 1
ATOM 883 N N . LEU A 1 119 ? -13.861 2.126 3.938 1.00 88.62 119 LEU A N 1
ATOM 884 C CA . LEU A 1 119 ? -13.117 3.263 4.450 1.00 88.62 119 LEU A CA 1
ATOM 885 C C . LEU A 1 119 ? -13.000 3.173 5.970 1.00 88.62 119 LEU A C 1
ATOM 887 O O . LEU A 1 119 ? -13.983 2.897 6.652 1.00 88.62 119 LEU A O 1
ATOM 891 N N . LEU A 1 120 ? -11.797 3.419 6.478 1.00 92.56 120 LEU A N 1
ATOM 892 C CA . LEU A 1 120 ? -11.512 3.687 7.881 1.00 92.56 120 LEU A CA 1
ATOM 893 C C . LEU A 1 120 ? -11.420 5.200 8.060 1.00 92.56 120 LEU A C 1
ATOM 895 O O . LEU A 1 120 ? -10.581 5.855 7.439 1.00 92.56 120 LEU A O 1
ATOM 899 N N . TYR A 1 121 ? -12.280 5.740 8.908 1.00 92.00 121 TYR A N 1
ATOM 900 C CA . TYR A 1 121 ? -12.294 7.136 9.310 1.00 92.00 121 TYR A CA 1
ATOM 901 C C . TYR A 1 121 ? -11.576 7.244 10.645 1.00 92.00 121 TYR A C 1
ATOM 903 O O . TYR A 1 121 ? -11.973 6.611 11.617 1.00 92.00 121 TYR A O 1
ATOM 911 N N . LEU A 1 122 ? -10.517 8.037 10.677 1.00 92.19 122 LEU A N 1
ATOM 912 C CA . LEU A 1 122 ? -9.711 8.297 11.854 1.00 92.19 122 LEU A CA 1
ATOM 913 C C . LEU A 1 122 ? -9.860 9.760 12.236 1.00 92.19 122 LEU A C 1
ATOM 915 O O . LEU A 1 122 ? -9.475 10.646 11.475 1.00 92.19 122 LEU A O 1
ATOM 919 N N . SER A 1 123 ? -10.394 10.020 13.422 1.00 89.50 123 SER A N 1
ATOM 920 C CA . SER A 1 123 ? -10.413 11.370 13.974 1.00 89.50 123 SER A CA 1
ATOM 921 C C . SER A 1 123 ? -9.156 11.612 14.807 1.00 89.50 123 SER A C 1
ATOM 923 O O . SER A 1 123 ? -8.684 10.732 15.530 1.00 89.50 123 SER A O 1
ATOM 925 N N . ALA A 1 124 ? -8.593 12.808 14.696 1.00 87.06 124 ALA A N 1
ATOM 926 C CA . ALA A 1 124 ? -7.435 13.236 15.463 1.00 87.06 124 ALA A CA 1
ATOM 927 C C . ALA A 1 124 ? -7.519 14.732 15.780 1.00 87.06 124 ALA A C 1
ATOM 929 O O . ALA A 1 124 ? -8.330 15.457 15.204 1.00 87.06 124 ALA A O 1
ATOM 930 N N . TYR A 1 125 ? -6.648 15.240 16.649 1.00 80.69 125 TYR A N 1
ATOM 931 C CA . TYR A 1 125 ? -6.617 16.678 16.966 1.00 80.69 125 TYR A CA 1
ATOM 932 C C . TYR A 1 125 ? -6.291 17.559 15.754 1.00 80.69 125 TYR A C 1
ATOM 934 O O . TYR A 1 125 ? -6.672 18.725 15.706 1.00 80.69 125 TYR A O 1
ATOM 942 N N . SER A 1 126 ? -5.613 16.978 14.768 1.00 79.81 126 SER A N 1
ATOM 943 C CA . SER A 1 126 ? -5.188 17.630 13.527 1.00 79.81 126 SER A CA 1
ATOM 944 C C . SER A 1 126 ? -6.233 17.567 12.404 1.00 79.81 126 SER A C 1
ATOM 946 O O . SER A 1 126 ? -6.103 18.295 11.422 1.00 79.81 126 SER A O 1
ATOM 948 N N . GLY A 1 127 ? -7.298 16.767 12.546 1.00 83.12 127 GLY A N 1
ATOM 949 C CA . GLY A 1 127 ? 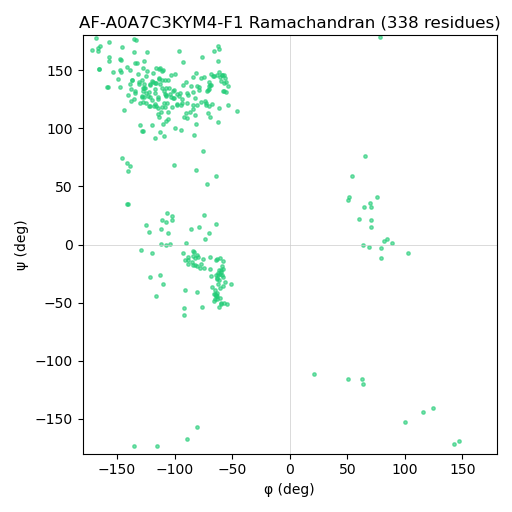-8.333 16.628 11.521 1.00 83.12 127 GLY A CA 1
ATOM 950 C C . GLY A 1 127 ? -8.951 15.233 11.446 1.00 83.12 127 GLY A C 1
ATOM 951 O O . GLY A 1 127 ? -8.747 14.387 12.318 1.00 83.12 127 GLY A O 1
ATOM 952 N N . VAL A 1 128 ? -9.729 14.995 10.391 1.00 87.06 128 VAL A N 1
ATOM 953 C CA . VAL A 1 128 ? -10.265 13.667 10.051 1.00 87.06 128 VAL A CA 1
ATOM 954 C C . VAL A 1 128 ? -9.454 13.101 8.898 1.00 87.06 128 VAL A C 1
ATOM 956 O O . VAL A 1 128 ? -9.354 13.728 7.850 1.00 87.06 128 VAL A O 1
ATOM 959 N N . TYR A 1 129 ? -8.934 11.896 9.055 1.00 90.12 129 TYR A N 1
ATOM 960 C CA . TYR A 1 129 ? -8.156 11.181 8.052 1.00 90.12 129 TYR A CA 1
ATOM 961 C C . TYR A 1 129 ? -8.944 9.972 7.572 1.00 90.12 129 TYR A C 1
ATOM 963 O O . TYR A 1 129 ? -9.580 9.276 8.359 1.00 90.12 129 TYR A O 1
ATOM 971 N N . ILE A 1 130 ? -8.922 9.721 6.271 1.00 89.75 130 ILE A N 1
ATOM 972 C CA . ILE A 1 130 ? -9.719 8.675 5.638 1.00 89.75 130 ILE A CA 1
ATOM 973 C C . ILE A 1 130 ? -8.769 7.722 4.926 1.00 89.75 130 ILE A C 1
ATOM 975 O O . ILE A 1 130 ? -7.948 8.137 4.103 1.00 89.75 130 ILE A O 1
ATOM 979 N N . PHE A 1 131 ? -8.899 6.434 5.224 1.00 90.94 131 PHE A N 1
ATOM 980 C CA . PHE A 1 131 ? -8.069 5.376 4.665 1.00 90.94 131 PHE A CA 1
ATOM 981 C C . PHE A 1 131 ? -8.921 4.342 3.941 1.00 90.94 131 PHE A C 1
ATOM 983 O O . PHE A 1 131 ? -9.946 3.909 4.448 1.00 90.94 131 PHE A O 1
ATOM 990 N N . ASP A 1 132 ? -8.468 3.894 2.779 1.00 87.19 132 ASP A N 1
ATOM 991 C CA . ASP A 1 132 ? -9.051 2.788 2.036 1.00 87.19 132 ASP A CA 1
ATOM 992 C C . ASP A 1 132 ? -8.541 1.457 2.598 1.00 87.19 132 ASP A C 1
ATOM 994 O O . ASP A 1 132 ? -7.372 1.088 2.428 1.00 87.19 132 ASP A O 1
ATOM 998 N N . VAL A 1 133 ? -9.453 0.713 3.219 1.00 90.50 133 VAL A N 1
ATOM 999 C CA . VAL A 1 133 ? -9.237 -0.608 3.820 1.00 90.50 133 VAL A CA 1
ATOM 1000 C C . VAL A 1 133 ? -9.772 -1.757 2.955 1.00 90.50 133 VAL A C 1
ATOM 1002 O O . VAL A 1 133 ? -9.987 -2.855 3.459 1.00 90.50 133 VAL A O 1
ATOM 1005 N N . SER A 1 134 ? -9.960 -1.565 1.642 1.00 85.06 134 SER A N 1
ATOM 1006 C CA . SER A 1 134 ? -10.372 -2.654 0.738 1.00 85.06 134 SER A CA 1
ATOM 1007 C C . SER A 1 134 ? -9.351 -3.798 0.689 1.00 85.06 134 SER A C 1
ATOM 1009 O O . SER A 1 134 ? -9.730 -4.950 0.494 1.00 85.06 134 SER A O 1
ATOM 1011 N N . ASN A 1 135 ? -8.063 -3.487 0.880 1.00 86.56 135 ASN A N 1
ATOM 1012 C CA . ASN A 1 135 ? -7.078 -4.442 1.375 1.00 86.56 135 ASN A CA 1
ATOM 1013 C C . ASN A 1 135 ? -6.885 -4.170 2.876 1.00 86.56 135 ASN A C 1
ATOM 1015 O O . ASN A 1 135 ? -6.175 -3.226 3.238 1.00 86.56 135 ASN A O 1
ATOM 1019 N N . PRO A 1 136 ? -7.512 -4.957 3.760 1.00 87.19 136 PRO A N 1
ATOM 1020 C CA . PRO A 1 136 ? -7.630 -4.570 5.155 1.00 87.19 136 PRO A CA 1
ATOM 1021 C C . PRO A 1 136 ? -6.308 -4.721 5.929 1.00 87.19 136 PRO A C 1
ATOM 1023 O O . PRO A 1 136 ? -6.102 -4.045 6.935 1.00 87.19 136 PRO A O 1
ATOM 1026 N N . THR A 1 137 ? -5.356 -5.518 5.438 1.00 88.00 137 THR A N 1
ATOM 1027 C CA . THR A 1 137 ? -4.007 -5.620 6.025 1.00 88.00 137 THR A CA 1
ATOM 1028 C C . THR A 1 137 ? -3.052 -4.528 5.538 1.00 88.00 137 THR A C 1
ATOM 1030 O O . THR A 1 137 ? -1.954 -4.387 6.074 1.00 88.00 137 THR A O 1
ATOM 1033 N N . GLN A 1 138 ? -3.449 -3.756 4.523 1.00 85.81 138 GLN A N 1
ATOM 1034 C CA . GLN A 1 138 ? -2.643 -2.687 3.936 1.00 85.81 138 GLN A CA 1
ATOM 1035 C C . GLN A 1 138 ? -3.508 -1.470 3.570 1.00 85.81 138 GLN A C 1
ATOM 1037 O O . GLN A 1 138 ? -3.741 -1.196 2.383 1.00 85.81 138 GLN A O 1
ATOM 1042 N N . PRO A 1 139 ? -4.011 -0.740 4.579 1.00 89.31 139 PRO A N 1
ATOM 1043 C CA . PRO A 1 139 ? -4.781 0.471 4.351 1.00 89.31 139 PRO A CA 1
ATOM 1044 C C . PRO A 1 139 ? -3.961 1.531 3.619 1.00 89.31 139 PRO A C 1
ATOM 1046 O O . PRO A 1 139 ? -2.763 1.681 3.864 1.00 89.31 139 PRO A O 1
ATOM 1049 N N . ALA A 1 140 ? -4.615 2.290 2.746 1.00 85.50 140 ALA A N 1
ATOM 1050 C CA . ALA A 1 140 ? -3.992 3.397 2.029 1.00 85.50 140 ALA A CA 1
ATOM 1051 C C . ALA A 1 140 ? -4.658 4.718 2.393 1.00 85.50 140 ALA A C 1
ATOM 1053 O O . ALA A 1 140 ? -5.880 4.807 2.411 1.00 85.50 140 ALA A O 1
ATOM 1054 N N . HIS A 1 141 ? -3.864 5.749 2.679 1.00 87.69 141 HIS A N 1
ATOM 1055 C CA . HIS A 1 141 ? -4.401 7.076 2.966 1.00 87.69 141 HIS A CA 1
ATOM 1056 C C . HIS A 1 141 ? -5.030 7.674 1.702 1.00 87.69 141 HIS A C 1
ATOM 1058 O O . HIS A 1 141 ? -4.354 7.840 0.684 1.00 87.69 141 HIS A O 1
ATOM 1064 N N . VAL A 1 142 ? -6.320 7.994 1.782 1.00 84.88 142 VAL A N 1
ATOM 1065 C CA . VAL A 1 142 ? -7.125 8.504 0.671 1.00 84.88 142 VAL A CA 1
ATOM 1066 C C . VAL A 1 142 ? -7.110 10.020 0.648 1.00 84.88 142 VAL A C 1
ATOM 1068 O O . VAL A 1 142 ? -6.703 10.643 -0.333 1.00 84.88 142 VAL A O 1
ATOM 1071 N N . THR A 1 143 ? -7.606 10.608 1.728 1.00 84.25 143 THR A N 1
ATOM 1072 C CA . THR A 1 143 ? -7.838 12.040 1.876 1.00 84.25 143 THR A CA 1
ATOM 1073 C C . THR A 1 143 ? -8.139 12.340 3.339 1.00 84.25 143 THR A C 1
ATOM 1075 O O . THR A 1 143 ? -8.249 11.429 4.159 1.00 84.25 143 THR A O 1
ATOM 1078 N N . GLY A 1 144 ? -8.325 13.609 3.658 1.00 82.94 144 GLY A N 1
ATOM 1079 C CA . GLY A 1 144 ? -8.753 14.034 4.971 1.00 82.94 144 GLY A CA 1
ATOM 1080 C C . GLY A 1 144 ? -9.407 15.402 4.928 1.00 82.94 144 GLY A C 1
ATOM 1081 O O . GLY A 1 144 ? -9.463 16.070 3.894 1.00 82.94 144 GLY A O 1
ATOM 1082 N N . LEU A 1 145 ? -9.917 15.793 6.080 1.00 80.69 145 LEU A N 1
ATOM 1083 C CA . LEU A 1 145 ? -10.311 17.149 6.386 1.00 80.69 145 LEU A CA 1
ATOM 1084 C C . LEU A 1 145 ? -9.294 17.645 7.394 1.00 80.69 145 LEU A C 1
ATOM 1086 O O . LEU A 1 145 ? -9.353 17.258 8.564 1.00 80.69 145 LEU A O 1
ATOM 1090 N N . ASP A 1 146 ? -8.364 18.471 6.925 1.00 76.69 146 ASP A N 1
ATOM 1091 C CA . ASP A 1 146 ? -7.485 19.198 7.828 1.00 76.69 146 ASP A CA 1
ATOM 1092 C C . ASP A 1 146 ? -8.351 20.003 8.796 1.00 76.69 146 ASP A C 1
ATOM 1094 O O . ASP A 1 146 ? -9.404 20.536 8.416 1.00 76.69 146 ASP A O 1
ATOM 1098 N N . SER A 1 147 ? -7.916 20.102 10.050 1.00 69.75 147 SER A N 1
ATOM 1099 C CA . SER A 1 147 ? -8.518 21.047 10.980 1.00 69.75 147 SER A CA 1
ATOM 1100 C C . SER A 1 147 ? -8.490 22.435 10.324 1.00 69.75 147 SER A C 1
ATOM 1102 O O . SER A 1 147 ? -7.407 22.938 10.021 1.00 69.75 147 SER A O 1
ATOM 1104 N N . PRO A 1 148 ? -9.643 23.098 10.101 1.00 61.66 148 PRO A N 1
ATOM 1105 C CA . PRO A 1 148 ? -9.679 24.403 9.436 1.00 61.66 148 PRO A CA 1
ATOM 1106 C C . PRO A 1 148 ? -9.099 25.537 10.301 1.00 61.66 148 PRO A C 1
ATOM 1108 O O . PRO A 1 148 ? -9.241 26.713 9.969 1.00 61.66 148 PRO A O 1
ATOM 1111 N N . TRP A 1 149 ? -8.462 25.197 11.421 1.00 60.53 149 TRP A N 1
ATOM 1112 C CA . TRP A 1 149 ? -8.030 26.115 12.455 1.00 60.53 149 TRP A CA 1
ATOM 1113 C C . TRP A 1 149 ? -6.546 25.896 12.755 1.00 60.53 149 TRP A C 1
ATOM 1115 O O . TRP A 1 149 ? -6.146 24.744 12.940 1.00 60.53 149 TRP A O 1
ATOM 1125 N N . PRO A 1 150 ? -5.746 26.975 12.818 1.00 53.69 150 PRO A N 1
ATOM 1126 C CA . PRO A 1 150 ? -4.323 26.877 13.102 1.00 53.69 150 PRO A CA 1
ATOM 1127 C C . PRO A 1 150 ? -4.072 26.216 14.461 1.00 53.69 150 PRO A C 1
ATOM 1129 O O . PRO A 1 150 ? -4.865 26.373 15.390 1.00 53.69 150 PRO A O 1
ATOM 1132 N N . GLU A 1 151 ? -2.973 25.465 14.529 1.00 55.78 151 GLU A N 1
ATOM 1133 C CA . GLU A 1 151 ? -2.469 24.693 15.671 1.00 55.78 151 GLU A CA 1
ATOM 1134 C C . GLU A 1 151 ? -2.074 25.586 16.866 1.00 55.78 151 GLU A C 1
ATOM 1136 O O . GLU A 1 151 ? -0.922 25.588 17.298 1.00 55.78 151 GLU A O 1
ATOM 1141 N N . ASP A 1 152 ? -2.996 26.379 17.414 1.00 53.53 152 ASP A N 1
ATOM 1142 C CA . ASP A 1 152 ? -2.753 27.009 18.710 1.00 53.53 152 ASP A CA 1
ATOM 1143 C C . ASP A 1 152 ? -2.759 25.906 19.782 1.00 53.53 152 ASP A C 1
ATOM 1145 O O . ASP A 1 152 ? -3.763 25.251 20.072 1.00 53.53 152 ASP A O 1
ATOM 1149 N N . TYR A 1 153 ? -1.553 25.668 20.287 1.00 52.06 153 TYR A N 1
ATOM 1150 C CA . TYR A 1 153 ? -1.025 24.448 20.898 1.00 52.06 153 TYR A CA 1
ATOM 1151 C C . TYR A 1 153 ? -1.530 24.145 22.327 1.00 52.06 153 TYR A C 1
ATOM 1153 O O . TYR A 1 153 ? -0.827 23.475 23.068 1.00 52.06 153 TYR A O 1
ATOM 1161 N N . ASP A 1 154 ? -2.710 24.616 22.750 1.00 52.41 154 ASP A N 1
ATOM 1162 C CA . ASP A 1 154 ? -3.143 24.476 24.163 1.00 52.41 154 ASP A CA 1
ATOM 1163 C C . ASP A 1 154 ? -4.552 23.889 24.391 1.00 52.41 154 ASP A C 1
ATOM 1165 O O . ASP A 1 154 ? -4.914 23.590 25.528 1.00 52.41 154 ASP A O 1
ATOM 1169 N N . ASP A 1 155 ? -5.339 23.624 23.342 1.00 51.28 155 ASP A N 1
ATOM 1170 C CA . ASP A 1 155 ? -6.632 22.930 23.479 1.00 51.28 155 ASP A CA 1
ATOM 1171 C C . ASP A 1 155 ? -6.503 21.442 23.090 1.00 51.28 155 ASP A C 1
ATOM 1173 O O . ASP A 1 155 ? -7.030 20.962 22.084 1.00 51.28 155 ASP A O 1
ATOM 1177 N N . GLU A 1 156 ? -5.779 20.680 23.908 1.00 50.22 156 GLU A N 1
ATOM 1178 C CA . GLU A 1 156 ? -5.417 19.262 23.707 1.00 50.22 156 GLU A CA 1
ATOM 1179 C C . GLU A 1 156 ? -6.602 18.255 23.676 1.00 50.22 156 GLU A C 1
ATOM 1181 O O . GLU A 1 156 ? -6.402 17.059 23.874 1.00 50.22 156 GLU A O 1
ATOM 1186 N N . ARG A 1 157 ? -7.861 18.679 23.471 1.00 56.62 157 ARG A N 1
ATOM 1187 C CA . ARG A 1 157 ? -9.050 17.785 23.473 1.00 56.62 157 ARG A CA 1
ATOM 1188 C C . ARG A 1 157 ? -10.098 18.133 22.414 1.00 56.62 157 ARG A C 1
ATOM 1190 O O . ARG A 1 157 ? -11.303 18.022 22.643 1.00 56.62 157 ARG A O 1
ATOM 1197 N N . ASN A 1 158 ? -9.641 18.596 21.258 1.00 56.56 158 ASN A N 1
ATOM 1198 C CA . ASN A 1 158 ? -10.492 19.284 20.291 1.00 56.56 158 ASN A CA 1
ATOM 1199 C C . ASN A 1 158 ? -11.312 18.399 19.349 1.00 56.56 158 ASN A C 1
ATOM 1201 O O . ASN A 1 158 ? -12.147 18.936 18.636 1.00 56.56 158 ASN A O 1
ATOM 1205 N N . MET A 1 159 ? -11.163 17.081 19.330 1.00 60.22 159 MET A N 1
ATOM 1206 C CA . MET A 1 159 ? -12.081 16.192 18.605 1.00 60.22 159 MET A CA 1
ATOM 1207 C C . MET A 1 159 ? -12.404 15.024 19.518 1.00 60.22 159 MET A C 1
ATOM 1209 O O . MET A 1 159 ? -11.487 14.432 20.071 1.00 60.22 159 MET A O 1
ATOM 1213 N N . LEU A 1 160 ? -13.688 14.766 19.762 1.00 63.00 160 LEU A N 1
ATOM 1214 C CA . LEU A 1 160 ? -14.104 13.886 20.862 1.00 63.00 160 LEU A CA 1
ATOM 1215 C C . LEU A 1 160 ? -14.735 12.579 20.400 1.00 63.00 160 LEU A C 1
ATOM 1217 O O . LEU A 1 160 ? -14.727 11.615 21.156 1.00 63.00 160 LEU A O 1
ATOM 1221 N N . MET A 1 161 ? -15.328 12.574 19.211 1.00 75.06 161 MET A N 1
ATOM 1222 C CA . MET A 1 161 ? -16.019 11.414 18.663 1.00 75.06 161 MET A CA 1
ATOM 1223 C C . MET A 1 161 ? -16.280 11.614 17.178 1.00 75.06 161 MET A C 1
ATOM 1225 O O . MET A 1 161 ? -16.491 12.748 16.727 1.00 75.06 161 MET A O 1
ATOM 1229 N N . LEU A 1 162 ? -16.325 10.506 16.458 1.00 83.50 162 LEU A N 1
ATOM 1230 C CA . LEU A 1 162 ? -16.781 10.392 15.092 1.00 83.50 162 LEU A CA 1
ATOM 1231 C C . LEU A 1 162 ? -17.881 9.329 15.055 1.00 83.50 162 LEU A C 1
ATOM 1233 O O . LEU A 1 162 ? -17.718 8.234 15.568 1.00 83.50 162 LEU A O 1
ATOM 1237 N N . ASP A 1 163 ? -19.006 9.661 14.441 1.00 85.56 163 ASP A N 1
ATOM 1238 C CA . ASP A 1 163 ? -20.076 8.711 14.156 1.00 85.56 163 ASP A CA 1
ATOM 1239 C C . ASP A 1 163 ? -20.422 8.792 12.672 1.00 85.56 163 ASP A C 1
ATOM 1241 O O . ASP A 1 163 ? -20.257 9.835 12.024 1.00 85.56 163 ASP A O 1
ATOM 1245 N N . LEU A 1 164 ? -20.911 7.692 12.120 1.00 82.19 164 LEU A N 1
ATOM 1246 C CA . LEU A 1 164 ? -21.269 7.600 10.721 1.00 82.19 164 LEU A CA 1
ATOM 1247 C C . LEU A 1 164 ? -22.734 7.210 10.558 1.00 82.19 164 LEU A C 1
ATOM 1249 O O . LEU A 1 164 ? -23.169 6.111 10.896 1.00 82.19 164 LEU A O 1
ATOM 1253 N N . VAL A 1 165 ? -23.492 8.095 9.915 1.00 80.56 165 VAL A N 1
ATOM 1254 C CA . VAL A 1 165 ? -24.894 7.856 9.574 1.00 80.56 165 VAL A CA 1
ATOM 1255 C C . VAL A 1 165 ? -25.056 7.920 8.061 1.00 80.56 165 VAL A C 1
ATOM 1257 O O . VAL A 1 165 ? -25.086 8.991 7.453 1.00 80.56 165 VAL A O 1
ATOM 1260 N N . GLY A 1 166 ? -25.163 6.749 7.430 1.00 78.88 166 GLY A N 1
ATOM 1261 C CA . GLY A 1 166 ? -25.270 6.639 5.976 1.00 78.88 166 GLY A CA 1
ATOM 1262 C C . GLY A 1 166 ? -24.014 7.169 5.279 1.00 78.88 166 GLY A C 1
ATOM 1263 O O . GLY A 1 166 ? -22.937 6.606 5.432 1.00 78.88 166 GLY A O 1
ATOM 1264 N N . SER A 1 167 ? -24.157 8.244 4.502 1.00 80.50 167 SER A N 1
ATOM 1265 C CA . SER A 1 167 ? -23.051 8.925 3.814 1.00 80.50 167 SER A CA 1
ATOM 1266 C C . SER A 1 167 ? -22.627 10.215 4.518 1.00 80.50 167 SER A C 1
ATOM 1268 O O . SER A 1 167 ? -22.152 11.147 3.869 1.00 80.50 167 SER A O 1
ATOM 1270 N N . THR A 1 168 ? -22.876 10.341 5.821 1.00 82.56 168 THR A N 1
A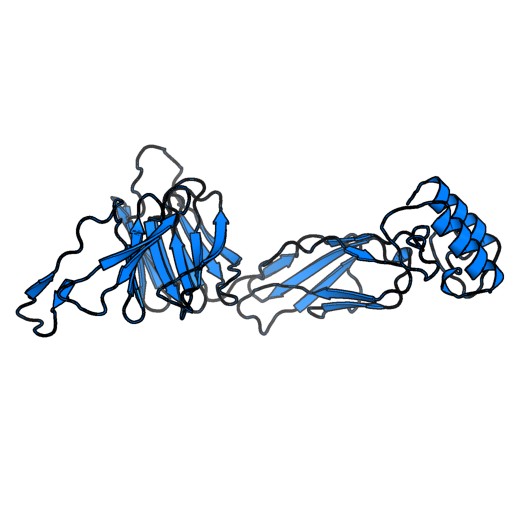TOM 1271 C CA . THR A 1 168 ? -22.543 11.534 6.604 1.00 82.56 168 THR A CA 1
ATOM 1272 C C . THR A 1 168 ? -21.729 11.147 7.826 1.00 82.56 168 THR A C 1
ATOM 1274 O O . THR A 1 168 ? -22.177 10.366 8.659 1.00 82.56 168 THR A O 1
ATOM 1277 N N . ILE A 1 169 ? -20.542 11.734 7.920 1.00 83.19 169 ILE A N 1
ATOM 1278 C CA . ILE A 1 169 ? -19.686 11.740 9.097 1.00 83.19 169 ILE A CA 1
ATOM 1279 C C . ILE A 1 169 ? -20.186 12.853 10.010 1.00 83.19 169 ILE A C 1
ATOM 1281 O O . ILE A 1 169 ? -20.303 14.006 9.587 1.00 83.19 169 ILE A O 1
ATOM 1285 N N . CYS A 1 170 ? -20.473 12.511 11.254 1.00 85.00 170 CYS A N 1
ATOM 1286 C CA . CYS A 1 170 ? -20.765 13.438 12.329 1.00 85.00 170 CYS A CA 1
ATOM 1287 C C . CYS A 1 170 ? -19.573 13.445 13.281 1.00 85.00 170 CYS A C 1
ATOM 1289 O O . CYS A 1 170 ? -19.161 12.386 13.740 1.00 85.00 170 CYS A O 1
ATOM 1291 N N . PHE A 1 171 ? -19.024 14.610 13.607 1.00 80.44 171 PHE A N 1
ATOM 1292 C CA . PHE A 1 171 ? -17.989 14.697 14.635 1.00 80.44 171 PHE A CA 1
ATOM 1293 C C . PHE A 1 171 ? -18.212 15.889 15.555 1.00 80.44 171 PHE A C 1
ATOM 1295 O O . PHE A 1 171 ? -18.640 16.963 15.123 1.00 80.44 171 PHE A O 1
ATOM 1302 N N . ALA A 1 172 ? -17.947 15.681 16.843 1.00 77.38 172 ALA A N 1
ATOM 1303 C CA . ALA A 1 172 ? -18.084 16.709 17.865 1.00 77.38 172 ALA A CA 1
ATOM 1304 C C . ALA A 1 172 ? -16.716 17.293 18.226 1.00 77.38 172 ALA A C 1
ATOM 1306 O O . ALA A 1 172 ? -15.761 16.564 18.510 1.00 77.38 172 ALA A O 1
ATOM 1307 N N . GLN A 1 173 ? -16.651 18.620 18.267 1.00 74.06 173 GLN A N 1
ATOM 1308 C CA . GLN A 1 173 ? -15.460 19.381 18.610 1.00 74.06 173 GLN A CA 1
ATOM 1309 C C . GLN A 1 173 ? -15.804 20.366 19.724 1.00 74.06 173 GLN A C 1
ATOM 1311 O O . GLN A 1 173 ? -16.331 21.439 19.447 1.00 74.06 173 GLN A O 1
ATOM 1316 N N . SER A 1 174 ? -15.497 19.974 20.968 1.00 70.88 174 SER A N 1
ATOM 1317 C CA . SER A 1 174 ? -15.588 20.774 22.205 1.00 70.88 1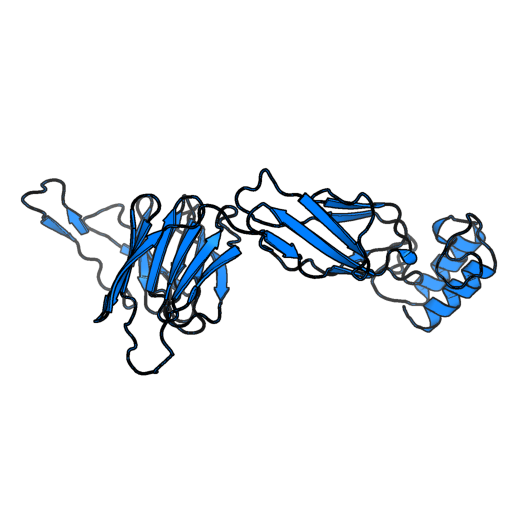74 SER A CA 1
ATOM 1318 C C . SER A 1 174 ? -16.541 21.987 22.104 1.00 70.88 174 SER A C 1
ATOM 1320 O O . SER A 1 174 ? -17.751 21.816 21.957 1.00 70.88 174 SER A O 1
ATOM 1322 N N . GLU A 1 175 ? -16.009 23.213 22.127 1.00 68.50 175 GLU A N 1
ATOM 1323 C CA . GLU A 1 175 ? -16.775 24.464 22.075 1.00 68.50 175 GLU A CA 1
ATOM 1324 C C . GLU A 1 175 ? -17.228 24.879 20.665 1.00 68.50 175 GLU A C 1
ATOM 1326 O O . GLU A 1 175 ? -18.006 25.820 20.517 1.00 68.50 175 GLU A O 1
ATOM 1331 N N . ARG A 1 176 ? -16.756 24.202 19.611 1.00 71.12 176 ARG A N 1
ATOM 1332 C CA . ARG A 1 176 ? -17.043 24.569 18.210 1.00 71.12 176 ARG A CA 1
ATOM 1333 C C . ARG A 1 176 ? -18.255 23.838 17.631 1.00 71.12 176 ARG A C 1
ATOM 1335 O O . ARG A 1 176 ? -18.741 24.214 16.567 1.00 71.12 176 ARG A O 1
ATOM 1342 N N . GLY A 1 177 ? -18.799 22.873 18.372 1.00 75.12 177 GLY A N 1
ATOM 1343 C CA . GLY A 1 177 ? -20.086 22.245 18.101 1.00 75.12 177 GLY A CA 1
ATOM 1344 C C . GLY A 1 177 ? -19.975 20.888 17.410 1.00 75.12 177 GLY A C 1
ATOM 1345 O O . GLY A 1 177 ? -19.018 20.141 17.604 1.00 75.12 177 GLY A O 1
ATOM 1346 N N . VAL A 1 178 ? -21.017 20.547 16.650 1.00 81.31 178 VAL A N 1
ATOM 1347 C CA . VAL A 1 178 ? -21.139 19.275 15.930 1.00 81.31 178 VAL A CA 1
ATOM 1348 C C . VAL A 1 178 ? -21.121 19.560 14.437 1.00 81.31 178 VAL A C 1
ATOM 1350 O O . VAL A 1 178 ? -21.923 20.351 13.936 1.00 81.31 178 VAL A O 1
ATOM 1353 N N . HIS A 1 179 ? -20.206 18.909 13.733 1.00 80.50 179 HIS A N 1
ATOM 1354 C CA . HIS A 1 179 ? -20.008 19.064 12.303 1.00 80.50 179 HIS A CA 1
ATOM 1355 C C . HIS A 1 179 ? -20.549 17.845 11.565 1.00 80.50 179 HIS A C 1
ATOM 1357 O O . HIS A 1 179 ? -20.389 16.714 12.016 1.00 80.50 179 HIS A O 1
ATOM 1363 N N . PHE A 1 180 ? -21.158 18.092 10.407 1.00 83.25 180 PHE A N 1
ATOM 1364 C CA . PHE A 1 180 ? -21.674 17.060 9.516 1.00 83.25 180 PHE A CA 1
ATOM 1365 C C . PHE A 1 180 ? -20.990 17.204 8.168 1.00 83.25 180 PHE A C 1
ATOM 1367 O O . PHE A 1 180 ? -21.107 18.247 7.519 1.00 83.25 180 PHE A O 1
ATOM 1374 N N . VAL A 1 181 ? -20.281 16.168 7.741 1.00 79.56 181 VAL A N 1
ATOM 1375 C CA . VAL A 1 181 ? -19.566 16.164 6.468 1.00 79.56 181 VAL A CA 1
ATOM 1376 C C . VAL A 1 181 ? -19.963 14.937 5.676 1.00 79.56 181 VAL A C 1
ATOM 1378 O O . VAL A 1 181 ? -20.061 13.838 6.210 1.00 79.56 181 VAL A O 1
ATOM 1381 N N . SER A 1 182 ? -20.233 15.117 4.387 1.00 80.75 182 SER A N 1
ATOM 1382 C CA . SER A 1 182 ? -20.543 13.978 3.525 1.00 80.75 182 SER A CA 1
ATOM 1383 C C . SER A 1 182 ? -19.298 13.116 3.323 1.00 80.75 182 SER A C 1
ATOM 1385 O O . SER A 1 182 ? -18.209 13.641 3.095 1.00 80.75 182 SER A O 1
ATOM 1387 N N . THR A 1 183 ? -19.453 11.797 3.379 1.00 77.75 183 THR A N 1
ATOM 1388 C CA . THR A 1 183 ? -18.387 10.862 3.018 1.00 77.75 183 THR A CA 1
ATOM 1389 C C . THR A 1 183 ? -18.025 11.028 1.542 1.00 77.75 183 THR A C 1
ATOM 1391 O O . THR A 1 183 ? -18.932 11.237 0.728 1.00 77.75 183 THR A O 1
ATOM 1394 N N . PRO A 1 184 ? -16.749 10.859 1.158 1.00 73.81 184 PRO A N 1
ATOM 1395 C CA . PRO A 1 184 ? -16.367 10.834 -0.249 1.00 73.81 184 PRO A CA 1
ATOM 1396 C C . PRO A 1 184 ? -17.167 9.774 -1.021 1.00 73.81 184 PRO A C 1
ATOM 1398 O O . PRO A 1 184 ? -17.256 8.625 -0.594 1.00 73.81 184 PRO A O 1
ATOM 1401 N N . THR A 1 185 ? -17.742 10.149 -2.165 1.00 76.81 185 THR A N 1
ATOM 1402 C CA . THR A 1 185 ? -18.424 9.214 -3.084 1.00 76.81 185 THR A CA 1
ATOM 1403 C C . THR A 1 185 ? -17.451 8.489 -4.016 1.00 76.81 185 THR A C 1
ATOM 1405 O O . THR A 1 185 ? -17.828 7.527 -4.678 1.00 76.81 185 THR A O 1
ATOM 1408 N N . GLY A 1 186 ? -16.200 8.944 -4.047 1.00 80.00 186 GLY A N 1
ATOM 1409 C CA . GLY A 1 186 ? -15.087 8.379 -4.789 1.00 80.00 186 GLY A CA 1
ATOM 1410 C C . GLY A 1 186 ? -13.791 9.083 -4.398 1.00 80.00 186 GLY A C 1
ATOM 1411 O O . GLY A 1 186 ? -13.807 10.123 -3.734 1.00 80.00 186 GLY A O 1
ATOM 1412 N N . TRP A 1 187 ? -12.665 8.505 -4.791 1.00 81.81 187 TRP A N 1
ATOM 1413 C CA . TRP A 1 187 ? -11.347 9.085 -4.590 1.00 81.81 187 TRP A CA 1
ATOM 1414 C C . TRP A 1 187 ? -10.393 8.725 -5.718 1.00 81.81 187 TRP A C 1
ATOM 1416 O O . TRP A 1 187 ? -10.508 7.666 -6.345 1.00 81.81 187 TRP A O 1
ATOM 1426 N N . ALA A 1 188 ? -9.444 9.632 -5.963 1.00 86.06 188 ALA A N 1
ATOM 1427 C CA . ALA A 1 188 ? -8.378 9.428 -6.932 1.00 86.06 188 ALA A CA 1
ATOM 1428 C C . ALA A 1 188 ? -7.500 8.234 -6.523 1.00 86.06 188 ALA A C 1
ATOM 1430 O O . ALA A 1 188 ? -7.465 7.889 -5.339 1.00 86.06 188 ALA A O 1
ATOM 1431 N N . PRO A 1 189 ? -6.767 7.613 -7.462 1.00 86.62 189 PRO A N 1
ATOM 1432 C CA . PRO A 1 189 ? -5.949 6.452 -7.143 1.00 86.62 189 PRO A CA 1
ATOM 1433 C C . PRO A 1 189 ? -4.930 6.738 -6.036 1.00 86.62 189 PRO A C 1
ATOM 1435 O O . PRO A 1 189 ? -4.397 7.833 -5.943 1.00 86.62 189 PRO A O 1
ATOM 1438 N N . THR A 1 190 ? -4.624 5.770 -5.186 1.00 80.31 190 THR A N 1
ATOM 1439 C CA . THR A 1 190 ? -3.624 5.900 -4.123 1.00 80.31 190 THR A CA 1
ATOM 1440 C C . THR A 1 190 ? -2.638 4.749 -4.192 1.00 80.31 190 THR A C 1
ATOM 1442 O O . THR A 1 190 ? -3.008 3.621 -4.524 1.00 80.31 190 THR A O 1
ATOM 1445 N N . SER A 1 191 ? -1.363 5.040 -3.928 1.00 72.69 191 SER A N 1
ATOM 1446 C CA . SER A 1 191 ? -0.311 4.021 -3.918 1.00 72.69 191 SER A CA 1
ATOM 1447 C C . SER A 1 191 ? -0.336 3.262 -2.599 1.00 72.69 191 SER A C 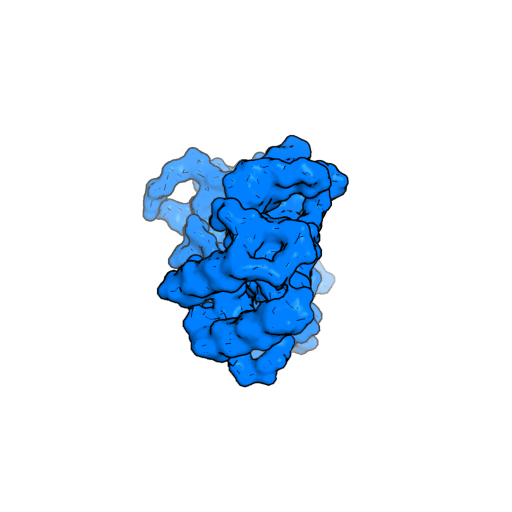1
ATOM 1449 O O . SER A 1 191 ? -0.159 3.883 -1.553 1.00 72.69 191 SER A O 1
ATOM 1451 N N . ARG A 1 192 ? -0.550 1.937 -2.638 1.00 65.94 192 ARG A N 1
ATOM 1452 C CA . ARG A 1 192 ? -0.553 1.091 -1.429 1.00 65.94 192 ARG A CA 1
ATOM 1453 C C . ARG A 1 192 ? 0.850 0.678 -0.968 1.00 65.94 192 ARG A C 1
ATOM 1455 O O . ARG A 1 192 ? 1.004 0.298 0.187 1.00 65.94 192 ARG A O 1
ATOM 1462 N N . ASP A 1 193 ? 1.855 0.785 -1.839 1.00 60.75 193 ASP A N 1
ATOM 1463 C CA . ASP A 1 193 ? 3.250 0.424 -1.562 1.00 60.75 193 ASP A CA 1
ATOM 1464 C C . ASP A 1 193 ? 4.249 1.310 -2.310 1.00 60.75 193 ASP A C 1
ATOM 1466 O O . ASP A 1 193 ? 3.899 1.887 -3.348 1.00 60.75 193 ASP A O 1
ATOM 1470 N N . PRO A 1 194 ? 5.511 1.381 -1.841 1.00 57.75 194 PRO A N 1
ATOM 1471 C CA . PRO A 1 194 ? 6.606 1.781 -2.695 1.00 57.75 194 PRO A CA 1
ATOM 1472 C C . PRO A 1 194 ? 6.876 0.665 -3.716 1.00 57.75 194 PRO A C 1
ATOM 1474 O O . PRO A 1 194 ? 7.219 -0.459 -3.358 1.00 57.75 194 PRO A O 1
ATOM 1477 N N . PHE A 1 195 ? 6.745 0.979 -4.998 1.00 67.31 195 PHE A N 1
ATOM 1478 C CA . PHE A 1 195 ? 7.406 0.255 -6.079 1.00 67.31 195 PHE A CA 1
ATOM 1479 C C . PHE A 1 195 ? 8.879 0.026 -5.708 1.00 67.31 195 PHE A C 1
ATOM 1481 O O . PHE A 1 195 ? 9.632 0.980 -5.524 1.00 67.31 195 PHE A O 1
ATOM 1488 N N . ILE A 1 196 ? 9.266 -1.238 -5.528 1.00 70.75 196 ILE A N 1
ATOM 1489 C CA . ILE A 1 196 ? 10.595 -1.614 -5.036 1.00 70.75 196 ILE A CA 1
ATOM 1490 C C . ILE A 1 196 ? 11.559 -1.677 -6.222 1.00 70.75 196 ILE A C 1
ATOM 1492 O O . ILE A 1 196 ? 11.231 -2.227 -7.275 1.00 70.75 196 ILE A O 1
ATOM 1496 N N . ASN A 1 197 ? 12.760 -1.128 -6.041 1.00 83.56 197 ASN A N 1
ATOM 1497 C CA . ASN A 1 197 ? 13.849 -1.291 -6.999 1.00 83.56 197 ASN A CA 1
ATOM 1498 C C . ASN A 1 197 ? 14.149 -2.780 -7.211 1.00 83.56 197 ASN A C 1
ATOM 1500 O O . ASN A 1 197 ? 14.192 -3.556 -6.257 1.00 83.56 197 ASN A O 1
ATOM 1504 N N . ALA A 1 198 ? 14.403 -3.171 -8.452 1.00 88.06 198 ALA A N 1
ATOM 1505 C CA . ALA A 1 198 ? 14.709 -4.550 -8.801 1.00 88.06 198 ALA A CA 1
ATOM 1506 C C . ALA A 1 198 ? 16.077 -4.628 -9.468 1.00 88.06 198 ALA A C 1
ATOM 1508 O O . ALA A 1 198 ? 16.403 -3.802 -10.316 1.00 88.06 198 ALA A O 1
ATOM 1509 N N . ARG A 1 199 ? 16.859 -5.647 -9.106 1.00 89.25 199 ARG A N 1
ATOM 1510 C CA . ARG A 1 199 ? 17.992 -6.117 -9.907 1.00 89.25 199 ARG A CA 1
ATOM 1511 C C . ARG A 1 199 ? 17.551 -7.358 -10.670 1.00 89.25 199 ARG A C 1
ATOM 1513 O O . ARG A 1 199 ? 16.900 -8.221 -10.076 1.00 89.25 199 ARG A O 1
ATOM 1520 N N . ARG A 1 200 ? 17.851 -7.424 -11.961 1.00 92.12 200 ARG A N 1
ATOM 1521 C CA . ARG A 1 200 ? 17.568 -8.585 -12.810 1.00 92.12 200 ARG A CA 1
ATOM 1522 C C . ARG A 1 200 ? 18.734 -8.850 -13.745 1.00 92.12 200 ARG A C 1
ATOM 1524 O O . ARG A 1 200 ? 19.429 -7.902 -14.121 1.00 92.12 200 ARG A O 1
ATOM 1531 N N . CYS A 1 201 ? 18.915 -10.117 -14.092 1.00 89.00 201 CYS A N 1
ATOM 1532 C CA . CYS A 1 201 ? 19.940 -10.525 -15.033 1.00 89.00 201 CYS A CA 1
ATOM 1533 C C . CYS A 1 201 ? 19.494 -10.173 -16.455 1.00 89.00 201 CYS A C 1
ATOM 1535 O O . CYS A 1 201 ? 18.313 -9.918 -16.723 1.00 89.00 201 CYS A O 1
ATOM 1537 N N . LEU A 1 202 ? 20.446 -10.131 -17.383 1.00 88.56 202 LEU A N 1
ATOM 1538 C CA . LEU A 1 202 ? 20.107 -10.074 -18.800 1.00 88.56 202 LEU A CA 1
ATOM 1539 C C . LEU A 1 202 ? 19.256 -11.297 -19.176 1.00 88.56 202 LEU A C 1
ATOM 1541 O O . LEU A 1 202 ? 19.439 -12.379 -18.632 1.00 88.56 202 LEU A O 1
ATOM 1545 N N . HIS A 1 203 ? 18.326 -11.104 -20.112 1.00 86.12 203 HIS A N 1
ATOM 1546 C CA . HIS A 1 203 ? 17.430 -12.129 -20.668 1.00 86.12 203 HIS A CA 1
ATOM 1547 C C . HIS A 1 203 ? 16.360 -12.671 -19.704 1.00 86.12 203 HIS A C 1
ATOM 1549 O O . HIS A 1 203 ? 15.480 -13.431 -20.115 1.00 86.12 203 HIS A O 1
ATOM 1555 N N . ASP A 1 204 ? 16.346 -12.210 -18.451 1.00 90.25 204 ASP A N 1
ATOM 1556 C CA . ASP A 1 204 ? 15.230 -12.438 -17.537 1.00 90.25 204 ASP A CA 1
ATOM 1557 C C . ASP A 1 204 ? 13.930 -11.803 -18.058 1.00 90.25 204 ASP A C 1
ATOM 1559 O O . ASP A 1 204 ? 13.900 -11.003 -18.995 1.00 90.25 204 ASP A O 1
ATOM 1563 N N . SER A 1 205 ? 12.821 -12.116 -17.390 1.00 92.38 205 SER A N 1
ATOM 1564 C CA . SER A 1 205 ? 11.590 -11.332 -17.491 1.00 92.38 205 SER A CA 1
ATOM 1565 C C . SER A 1 205 ? 11.311 -10.614 -16.177 1.00 92.38 205 SER A C 1
ATOM 1567 O O . SER A 1 205 ? 11.647 -11.088 -15.087 1.00 92.38 205 SER A O 1
ATOM 1569 N N . TYR A 1 206 ? 10.671 -9.453 -16.265 1.00 93.31 206 TYR A N 1
ATOM 1570 C CA . TYR A 1 206 ? 10.224 -8.721 -15.093 1.00 93.31 206 TYR A CA 1
ATOM 1571 C C . TYR A 1 206 ? 8.827 -8.156 -15.296 1.00 93.31 206 TYR A C 1
ATOM 1573 O O . TYR A 1 206 ? 8.507 -7.565 -16.327 1.00 93.31 206 TYR A O 1
ATOM 1581 N N . VAL A 1 207 ? 7.991 -8.340 -14.277 1.00 92.31 207 VAL A N 1
ATOM 1582 C CA . VAL A 1 207 ? 6.618 -7.847 -14.256 1.00 92.31 207 VAL A CA 1
ATOM 1583 C C . VAL A 1 207 ? 6.521 -6.761 -13.204 1.00 92.31 207 VAL A C 1
ATOM 1585 O O . VAL A 1 207 ? 6.628 -7.023 -12.006 1.00 92.31 207 VAL A O 1
ATOM 1588 N N . PHE A 1 208 ? 6.266 -5.542 -13.654 1.00 90.56 208 PHE A N 1
ATOM 1589 C CA . PHE A 1 208 ? 5.824 -4.472 -12.782 1.00 90.56 208 PHE A CA 1
ATOM 1590 C C . PHE A 1 208 ? 4.320 -4.607 -12.531 1.00 90.56 208 PHE A C 1
ATOM 1592 O O . PHE A 1 208 ? 3.554 -4.847 -13.466 1.00 90.56 208 PHE A O 1
ATOM 1599 N N . ASN A 1 209 ? 3.885 -4.426 -11.283 1.00 86.62 209 ASN A N 1
ATOM 1600 C CA . ASN A 1 209 ? 2.475 -4.469 -10.898 1.00 86.62 209 ASN A CA 1
ATOM 1601 C C . ASN A 1 209 ? 2.104 -3.219 -10.100 1.00 86.62 209 ASN A C 1
ATOM 1603 O O . ASN A 1 209 ? 2.758 -2.893 -9.109 1.00 86.62 209 ASN A O 1
ATOM 1607 N N . THR A 1 210 ? 1.050 -2.525 -10.524 1.00 80.69 210 THR A N 1
ATOM 1608 C CA . THR A 1 210 ? 0.493 -1.408 -9.771 1.00 80.69 210 THR A CA 1
ATOM 1609 C C . THR A 1 210 ? -0.433 -1.898 -8.659 1.00 80.69 210 THR A C 1
ATOM 1611 O O . THR A 1 210 ? -1.603 -2.194 -8.899 1.00 80.69 210 THR A O 1
ATOM 1614 N N . ASN A 1 211 ? 0.044 -1.876 -7.414 1.00 75.62 211 ASN A N 1
ATOM 1615 C CA . ASN A 1 211 ? -0.808 -2.042 -6.232 1.00 75.62 211 ASN A CA 1
ATOM 1616 C C . ASN A 1 211 ? -1.495 -0.709 -5.881 1.00 75.62 211 ASN A C 1
ATOM 1618 O O . ASN A 1 211 ? -1.211 -0.092 -4.853 1.00 75.62 211 ASN A O 1
ATOM 1622 N N . LEU A 1 212 ? -2.357 -0.224 -6.777 1.00 76.44 212 LEU A N 1
ATOM 1623 C CA . LEU A 1 212 ? -3.089 1.033 -6.604 1.00 76.44 212 LEU A CA 1
ATOM 1624 C C . LEU A 1 212 ? -4.517 0.769 -6.126 1.00 76.44 212 LEU A C 1
ATOM 1626 O O . LEU A 1 212 ? -5.139 -0.226 -6.495 1.00 76.44 212 LEU A O 1
ATOM 1630 N N . SER A 1 213 ? -5.048 1.681 -5.317 1.00 78.88 213 SER A N 1
ATOM 1631 C CA . SER A 1 213 ? -6.430 1.645 -4.842 1.00 78.88 213 SER A CA 1
ATOM 1632 C C . SER A 1 213 ? -7.199 2.873 -5.284 1.00 78.88 213 SER A C 1
ATOM 1634 O O . SER A 1 213 ? -6.646 3.964 -5.280 1.00 78.88 213 SER A O 1
ATOM 1636 N N . ALA A 1 214 ? -8.460 2.722 -5.670 1.00 82.50 214 ALA A N 1
ATOM 1637 C CA . ALA A 1 214 ? -9.290 3.842 -6.091 1.00 82.50 214 ALA A CA 1
ATOM 1638 C C . ALA A 1 214 ? -10.769 3.500 -5.939 1.00 82.50 214 ALA A C 1
ATOM 1640 O O . ALA A 1 214 ? -11.138 2.323 -5.926 1.00 82.50 214 ALA A O 1
ATOM 1641 N N . ASN A 1 215 ? -11.615 4.527 -5.916 1.00 80.31 215 ASN A N 1
ATOM 1642 C CA . ASN A 1 215 ? -13.060 4.360 -5.987 1.00 80.31 215 ASN A CA 1
ATOM 1643 C C . ASN A 1 215 ? -13.680 5.412 -6.931 1.00 80.31 215 ASN A C 1
ATOM 1645 O O . ASN A 1 215 ? -13.466 6.602 -6.700 1.00 80.31 215 ASN A O 1
ATOM 1649 N N . PRO A 1 216 ? -14.431 5.014 -7.974 1.00 77.81 216 PRO A N 1
ATOM 1650 C CA . PRO A 1 216 ? -14.602 3.636 -8.430 1.00 77.81 216 PRO A CA 1
ATOM 1651 C C . PRO A 1 216 ? -13.286 3.070 -8.979 1.00 77.81 216 PRO A C 1
ATOM 1653 O O . PRO A 1 216 ? -12.487 3.783 -9.588 1.00 77.81 216 PRO A O 1
ATOM 1656 N N . SER A 1 217 ? -13.062 1.775 -8.755 1.00 79.38 217 SER A N 1
ATOM 1657 C CA . SER A 1 217 ? -11.925 1.038 -9.322 1.00 79.38 217 SER A CA 1
ATOM 1658 C C . SER A 1 217 ? -12.201 0.518 -10.736 1.00 79.38 217 SER A C 1
ATOM 1660 O O . SER A 1 217 ? -11.269 0.141 -11.440 1.00 79.38 217 SER A O 1
ATOM 1662 N N . THR A 1 218 ? -13.467 0.507 -11.165 1.00 79.56 218 THR A N 1
ATOM 1663 C CA . THR A 1 218 ? -13.900 -0.000 -12.478 1.00 79.56 218 THR A CA 1
ATOM 1664 C C . THR A 1 218 ? -13.452 0.869 -13.646 1.00 79.56 218 THR A C 1
ATOM 1666 O O . THR A 1 218 ? -13.368 0.377 -14.767 1.00 79.56 218 THR A O 1
ATOM 1669 N N . ASP A 1 219 ? -13.135 2.135 -13.378 1.00 81.56 219 ASP A N 1
ATOM 1670 C CA . ASP A 1 219 ? -12.889 3.151 -14.404 1.00 81.56 219 ASP A CA 1
ATOM 1671 C C . ASP A 1 219 ? -11.407 3.558 -14.446 1.00 81.56 219 ASP A C 1
ATOM 1673 O O . ASP A 1 219 ? -11.063 4.652 -14.895 1.00 81.56 219 ASP A O 1
ATOM 1677 N N . LEU A 1 220 ? -10.521 2.700 -13.929 1.00 89.56 220 LEU A N 1
ATOM 1678 C CA . LEU A 1 220 ? -9.092 2.978 -13.891 1.00 89.56 220 LEU A CA 1
ATOM 1679 C C . LEU A 1 220 ? -8.460 2.843 -15.273 1.00 89.56 220 LEU A C 1
ATOM 1681 O O . LEU A 1 220 ? -8.477 1.779 -15.891 1.00 89.56 220 LEU A O 1
ATOM 1685 N N . THR A 1 221 ? -7.824 3.923 -15.712 1.00 94.19 221 THR A N 1
ATOM 1686 C CA . THR A 1 221 ? -6.915 3.921 -16.862 1.00 94.19 221 THR A CA 1
ATOM 1687 C C . THR A 1 221 ? -5.483 4.082 -16.382 1.00 94.19 221 THR A C 1
ATOM 1689 O O . THR A 1 221 ? -5.235 4.883 -15.476 1.00 94.19 221 THR A O 1
ATOM 1692 N N . TYR A 1 222 ? -4.551 3.372 -17.015 1.00 94.56 222 TYR A N 1
ATOM 1693 C CA . TYR A 1 222 ? -3.139 3.361 -16.642 1.00 94.56 222 TYR A CA 1
ATOM 1694 C C . TYR A 1 222 ? -2.268 3.937 -17.757 1.00 94.56 222 TYR A C 1
ATOM 1696 O O . TYR A 1 222 ? -2.607 3.823 -18.935 1.00 94.56 222 TYR A O 1
ATOM 1704 N N . GLN A 1 223 ? -1.127 4.510 -17.386 1.00 96.75 223 GLN A N 1
ATOM 1705 C CA . GLN A 1 223 ? -0.061 4.878 -18.311 1.00 96.75 223 GLN A CA 1
ATOM 1706 C C . GLN A 1 223 ? 1.294 4.654 -17.640 1.00 96.75 223 GLN A C 1
ATOM 1708 O O . GLN A 1 223 ? 1.637 5.320 -16.664 1.00 96.75 223 GLN A O 1
ATOM 1713 N N . TRP A 1 224 ? 2.086 3.731 -18.184 1.00 95.62 224 TRP A N 1
ATOM 1714 C CA . TRP A 1 224 ? 3.455 3.511 -17.718 1.00 95.62 224 TRP A CA 1
ATOM 1715 C C . TRP A 1 224 ? 4.419 4.522 -18.317 1.00 95.62 224 TRP A C 1
ATOM 1717 O O . TRP A 1 224 ? 4.268 4.941 -19.467 1.00 95.62 224 TRP A O 1
ATOM 1727 N N . THR A 1 225 ? 5.441 4.875 -17.546 1.00 95.75 225 THR A N 1
ATOM 1728 C CA . THR A 1 225 ? 6.522 5.765 -17.960 1.00 95.75 225 THR A CA 1
ATOM 1729 C C . THR A 1 225 ? 7.879 5.095 -17.761 1.00 95.75 225 THR A C 1
ATOM 1731 O O . THR A 1 225 ? 8.074 4.340 -16.808 1.00 95.75 225 THR A O 1
ATOM 1734 N N . LYS A 1 226 ? 8.821 5.384 -18.663 1.00 96.19 226 LYS A N 1
ATOM 1735 C CA . LYS A 1 226 ? 10.242 5.025 -18.576 1.00 96.19 226 LYS A CA 1
ATOM 1736 C C . LYS A 1 226 ? 11.042 6.319 -18.542 1.00 96.19 226 LYS A C 1
ATOM 1738 O O . LYS A 1 226 ? 10.948 7.126 -19.464 1.00 96.19 226 LYS A O 1
ATOM 1743 N N . ASN A 1 227 ? 11.786 6.551 -17.465 1.00 95.50 227 ASN A N 1
ATOM 1744 C CA . ASN A 1 227 ? 12.495 7.808 -17.201 1.00 95.50 227 ASN A CA 1
ATOM 1745 C C . ASN A 1 227 ? 11.584 9.049 -17.339 1.00 95.50 227 ASN A C 1
ATOM 1747 O O . ASN A 1 227 ? 11.993 10.079 -17.868 1.00 95.50 227 ASN A O 1
ATOM 1751 N N . GLY A 1 228 ? 10.325 8.928 -16.896 1.00 93.75 228 GLY A N 1
ATOM 1752 C CA . GLY A 1 228 ? 9.312 9.988 -16.977 1.00 93.75 228 GLY A CA 1
ATOM 1753 C C . GLY A 1 228 ? 8.644 10.158 -18.348 1.00 93.75 228 GLY A C 1
ATOM 1754 O O . GLY A 1 228 ? 7.729 10.967 -18.473 1.00 93.75 228 GLY A O 1
ATOM 1755 N N . VAL A 1 229 ? 9.048 9.399 -19.372 1.00 96.75 229 VAL A N 1
ATOM 1756 C CA . VAL A 1 229 ? 8.442 9.444 -20.711 1.00 96.75 229 VAL A CA 1
ATOM 1757 C C . VAL A 1 229 ? 7.380 8.346 -20.845 1.00 96.75 229 VAL A C 1
ATOM 1759 O O . VAL A 1 229 ? 7.689 7.192 -20.538 1.00 96.75 229 VAL A O 1
ATOM 1762 N N . PRO A 1 230 ? 6.152 8.646 -21.312 1.00 97.38 230 PRO A N 1
ATOM 1763 C CA . PRO A 1 230 ? 5.114 7.638 -21.522 1.00 97.38 230 PRO A CA 1
ATOM 1764 C C . PRO A 1 230 ? 5.547 6.529 -22.485 1.00 97.38 230 PRO A C 1
ATOM 1766 O O . PRO A 1 230 ? 6.039 6.804 -23.579 1.00 97.38 230 PRO A O 1
ATOM 1769 N N . ILE A 1 231 ? 5.319 5.277 -22.093 1.00 97.19 231 ILE A N 1
ATOM 1770 C CA . ILE A 1 231 ? 5.524 4.093 -22.931 1.00 97.19 231 ILE A CA 1
ATOM 1771 C C . ILE A 1 231 ? 4.241 3.869 -23.753 1.00 97.19 231 ILE A C 1
ATOM 1773 O O . ILE A 1 231 ? 3.190 3.581 -23.167 1.00 97.19 231 ILE A O 1
ATOM 1777 N N . PRO A 1 232 ? 4.271 4.001 -25.092 1.00 97.19 232 PRO A N 1
ATOM 1778 C CA . PRO A 1 232 ? 3.072 3.854 -25.913 1.00 97.19 232 PRO A CA 1
ATOM 1779 C C . PRO A 1 232 ? 2.396 2.489 -25.729 1.00 97.19 232 PRO A C 1
ATOM 1781 O O . PRO A 1 232 ? 3.048 1.450 -25.776 1.00 97.19 232 PRO A O 1
ATOM 1784 N N . GLY A 1 233 ? 1.077 2.487 -25.520 1.00 95.81 233 GLY A N 1
ATOM 1785 C CA . GLY A 1 233 ? 0.272 1.265 -25.387 1.00 95.81 233 GLY A CA 1
ATOM 1786 C C . GLY A 1 233 ? 0.336 0.576 -24.019 1.00 95.81 233 GLY A C 1
ATOM 1787 O O . GLY A 1 233 ? -0.518 -0.264 -23.731 1.00 95.81 233 GLY A O 1
ATOM 1788 N N . ALA A 1 234 ? 1.267 0.961 -23.142 1.00 96.50 234 ALA A N 1
ATOM 1789 C CA . ALA A 1 234 ? 1.380 0.417 -21.792 1.00 96.50 234 ALA A CA 1
ATOM 1790 C C . ALA A 1 234 ? 0.282 0.989 -20.874 1.00 96.50 234 ALA A C 1
ATOM 1792 O O . ALA A 1 234 ? 0.502 1.930 -20.114 1.00 96.50 234 ALA A O 1
ATOM 1793 N N . THR A 1 235 ? -0.916 0.410 -20.984 1.00 95.88 235 THR A N 1
ATOM 1794 C CA . THR A 1 235 ? -2.168 0.895 -20.365 1.00 95.88 235 THR A CA 1
ATOM 1795 C C . THR A 1 235 ? -2.842 -0.130 -19.448 1.00 95.88 235 THR A C 1
ATOM 1797 O O . THR A 1 235 ? -3.976 0.052 -19.010 1.00 95.88 235 THR A O 1
ATOM 1800 N N . SER A 1 236 ? -2.138 -1.221 -19.144 1.00 93.25 236 SER A N 1
ATOM 1801 C CA . SER A 1 236 ? -2.577 -2.260 -18.208 1.00 93.25 236 SER A CA 1
ATOM 1802 C C . SER A 1 236 ? -2.068 -1.987 -16.784 1.00 93.25 236 SER A C 1
ATOM 1804 O O . SER A 1 236 ? -1.039 -1.325 -16.632 1.00 93.25 236 SER A O 1
ATOM 1806 N N . PRO A 1 237 ? -2.718 -2.538 -15.737 1.00 90.00 237 PRO A N 1
ATOM 1807 C CA . PRO A 1 237 ? -2.225 -2.461 -14.352 1.00 90.00 237 PRO A CA 1
ATOM 1808 C C . PRO A 1 237 ? -0.882 -3.184 -14.144 1.00 90.00 237 PRO A C 1
ATOM 1810 O O . PRO A 1 237 ? -0.219 -3.021 -13.121 1.00 90.00 237 PRO A O 1
ATOM 1813 N N . THR A 1 238 ? -0.465 -3.998 -15.113 1.00 91.88 238 THR A N 1
ATOM 1814 C CA . THR A 1 238 ? 0.857 -4.615 -15.160 1.00 91.88 238 THR A CA 1
ATOM 1815 C C . THR A 1 238 ? 1.612 -4.171 -16.406 1.00 91.88 238 THR A C 1
ATOM 1817 O O . THR A 1 238 ? 1.019 -3.943 -17.463 1.00 91.88 238 THR A O 1
ATOM 1820 N N . TYR A 1 239 ? 2.934 -4.072 -16.285 1.00 94.06 239 TYR A N 1
ATOM 1821 C CA . TYR A 1 239 ? 3.842 -3.874 -17.411 1.00 94.06 239 TYR A CA 1
ATOM 1822 C C . TYR A 1 239 ? 4.894 -4.973 -17.404 1.00 94.06 239 TYR A C 1
ATOM 1824 O O . TYR A 1 239 ? 5.596 -5.168 -16.411 1.00 94.06 239 TYR A O 1
ATOM 1832 N N . VAL A 1 240 ? 4.951 -5.725 -18.500 1.00 94.81 240 VAL A N 1
ATOM 1833 C CA . VAL A 1 240 ? 5.814 -6.896 -18.640 1.00 94.81 240 VAL A CA 1
ATOM 1834 C C . VAL A 1 240 ? 6.962 -6.540 -19.567 1.00 94.81 240 VAL A C 1
ATOM 1836 O O . VAL A 1 240 ? 6.739 -6.181 -20.722 1.00 94.81 240 VAL A O 1
ATOM 1839 N N . LEU A 1 241 ? 8.179 -6.678 -19.058 1.00 94.94 241 LEU A N 1
ATOM 1840 C CA . LEU A 1 241 ? 9.389 -6.725 -19.859 1.00 94.94 241 LEU A CA 1
ATOM 1841 C C . LEU A 1 241 ? 9.805 -8.187 -19.993 1.00 94.94 241 LEU A C 1
ATOM 1843 O O . LEU A 1 241 ? 9.932 -8.897 -18.993 1.00 94.94 241 LEU A O 1
ATOM 1847 N N . ASN A 1 242 ? 9.992 -8.630 -21.228 1.00 94.06 242 ASN A N 1
ATOM 1848 C CA . ASN A 1 242 ? 10.525 -9.948 -21.537 1.00 94.06 242 ASN A CA 1
ATOM 1849 C C . ASN A 1 242 ? 11.917 -9.773 -22.119 1.00 94.06 242 ASN A C 1
ATOM 1851 O O . ASN A 1 242 ? 12.147 -8.781 -22.806 1.00 94.06 242 ASN A O 1
ATOM 1855 N N . ASP A 1 243 ? 12.772 -10.765 -21.894 1.00 90.31 243 ASP A N 1
ATOM 1856 C CA . ASP A 1 243 ? 14.102 -10.826 -22.489 1.00 90.31 243 ASP A CA 1
ATOM 1857 C C . ASP A 1 243 ? 14.918 -9.553 -22.209 1.00 90.31 243 ASP A C 1
ATOM 1859 O O . ASP A 1 243 ? 15.308 -8.816 -23.111 1.00 90.31 243 ASP A O 1
ATOM 1863 N N . LEU A 1 244 ? 15.115 -9.261 -20.921 1.00 91.00 244 LEU A N 1
ATOM 1864 C CA . LEU A 1 244 ? 15.692 -8.005 -20.453 1.00 91.00 244 LEU A CA 1
ATOM 1865 C C . LEU A 1 244 ? 17.041 -7.692 -21.107 1.00 91.00 244 LEU A C 1
ATOM 1867 O O . LEU A 1 244 ? 17.930 -8.544 -21.214 1.00 91.00 244 LEU A O 1
ATOM 1871 N N . ARG A 1 245 ? 17.214 -6.430 -21.498 1.00 87.94 245 ARG A N 1
ATOM 1872 C CA . ARG A 1 245 ? 18.458 -5.897 -22.063 1.00 87.94 245 ARG A CA 1
ATOM 1873 C C . ARG A 1 245 ? 18.954 -4.703 -21.260 1.00 87.94 245 ARG A C 1
ATOM 1875 O O . ARG A 1 245 ? 18.225 -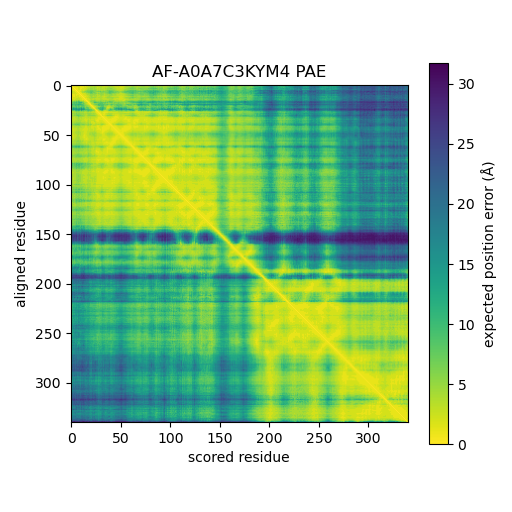4.108 -20.468 1.00 87.94 245 ARG A O 1
ATOM 1882 N N . GLY A 1 246 ? 20.203 -4.297 -21.477 1.00 86.06 246 GLY A N 1
ATOM 1883 C CA . GLY A 1 246 ? 20.750 -3.138 -20.769 1.00 86.06 246 GLY A CA 1
ATOM 1884 C C . GLY A 1 246 ? 19.999 -1.832 -21.069 1.00 86.06 246 GLY A C 1
ATOM 1885 O O . GLY A 1 246 ? 19.902 -0.979 -20.187 1.00 86.06 246 GLY A O 1
ATOM 1886 N N . VAL A 1 247 ? 19.358 -1.710 -22.240 1.00 87.88 247 VAL A N 1
ATOM 1887 C CA . VAL A 1 247 ? 18.439 -0.598 -22.562 1.00 87.88 247 VAL A CA 1
ATOM 1888 C C . VAL A 1 247 ? 17.218 -0.524 -21.649 1.00 87.88 247 VAL A C 1
ATOM 1890 O O . VAL A 1 247 ? 16.609 0.541 -21.538 1.00 87.88 247 VAL A O 1
ATOM 1893 N N . ASP A 1 248 ? 16.830 -1.610 -20.979 1.00 92.75 248 ASP A N 1
ATOM 1894 C CA . ASP A 1 248 ? 15.697 -1.629 -20.051 1.00 92.75 248 ASP A CA 1
ATOM 1895 C C . ASP A 1 248 ? 16.035 -1.055 -18.679 1.00 92.75 248 ASP A C 1
ATOM 1897 O O . ASP A 1 248 ? 15.118 -0.755 -17.909 1.00 92.75 248 ASP A O 1
ATOM 1901 N N . ARG A 1 249 ? 17.323 -0.821 -18.397 1.00 92.19 249 ARG A N 1
ATOM 1902 C CA . ARG A 1 249 ? 17.786 -0.160 -17.178 1.00 92.19 249 ARG A CA 1
ATOM 1903 C C . ARG A 1 249 ? 17.250 1.267 -17.115 1.00 92.19 249 ARG A C 1
ATOM 1905 O O . ARG A 1 249 ? 17.720 2.162 -17.818 1.00 92.19 249 ARG A O 1
ATOM 1912 N N . ALA A 1 250 ? 16.268 1.494 -16.255 1.00 94.56 250 ALA A N 1
ATOM 1913 C CA . ALA A 1 250 ? 15.589 2.776 -16.152 1.00 94.56 250 ALA A CA 1
ATOM 1914 C C . ALA A 1 250 ? 14.775 2.873 -14.864 1.00 94.56 250 ALA A C 1
ATOM 1916 O O . ALA A 1 250 ? 14.551 1.891 -14.153 1.00 94.56 250 ALA A O 1
ATOM 1917 N N . THR A 1 251 ? 14.288 4.079 -14.601 1.00 94.69 251 THR A N 1
ATOM 1918 C CA . THR A 1 251 ? 13.242 4.301 -13.611 1.00 94.69 251 THR A CA 1
ATOM 1919 C C . THR A 1 251 ? 11.876 4.158 -14.271 1.00 94.69 251 THR A C 1
ATOM 1921 O O . THR A 1 251 ? 11.601 4.816 -15.275 1.00 94.69 251 THR A O 1
ATOM 1924 N N . TYR A 1 252 ? 11.011 3.338 -13.682 1.00 94.62 252 TYR A N 1
ATOM 1925 C CA . TYR A 1 252 ? 9.638 3.113 -14.118 1.00 94.62 252 TYR A CA 1
ATOM 1926 C C . TYR A 1 252 ? 8.647 3.638 -13.080 1.00 94.62 252 TYR A C 1
ATOM 1928 O O . TYR A 1 252 ? 8.876 3.536 -11.873 1.00 94.62 252 TYR A O 1
ATOM 1936 N N . ALA A 1 253 ? 7.536 4.186 -13.558 1.00 92.56 253 ALA A N 1
ATOM 1937 C CA . ALA A 1 253 ? 6.377 4.547 -12.747 1.00 92.56 253 ALA A CA 1
ATOM 1938 C C . ALA A 1 253 ? 5.097 4.359 -13.561 1.00 92.56 253 ALA A C 1
ATOM 1940 O O . ALA A 1 253 ? 5.136 4.366 -14.794 1.00 92.56 253 ALA A O 1
ATOM 1941 N N . CYS A 1 254 ? 3.969 4.226 -12.873 1.00 92.56 254 CYS A N 1
ATOM 1942 C CA . CYS A 1 254 ? 2.661 4.182 -13.503 1.00 92.56 254 CYS A CA 1
ATOM 1943 C C . CYS A 1 254 ? 1.769 5.292 -12.964 1.00 92.56 254 CYS A C 1
ATOM 1945 O O . CYS A 1 254 ? 1.598 5.424 -11.751 1.00 92.56 254 CYS A O 1
ATOM 1947 N N . ASP A 1 255 ? 1.139 6.024 -13.872 1.00 91.88 255 ASP A N 1
ATOM 1948 C CA . ASP A 1 255 ? 0.024 6.902 -13.552 1.00 91.88 255 ASP A CA 1
ATOM 1949 C C . ASP A 1 255 ? -1.272 6.109 -13.653 1.00 91.88 255 ASP A C 1
ATOM 1951 O O . ASP A 1 255 ? -1.509 5.436 -14.658 1.00 91.88 255 ASP A O 1
ATOM 1955 N N . ALA A 1 256 ? -2.116 6.188 -12.629 1.00 91.81 256 ALA A N 1
ATOM 1956 C CA . ALA A 1 256 ? -3.494 5.726 -12.716 1.00 91.81 256 ALA A CA 1
ATOM 1957 C C . ALA A 1 256 ? -4.444 6.908 -12.596 1.00 91.81 256 ALA A C 1
ATOM 1959 O O . ALA A 1 256 ? -4.219 7.827 -11.805 1.00 91.81 256 ALA A O 1
ATOM 1960 N N . THR A 1 257 ? -5.527 6.859 -13.364 1.00 92.75 257 THR A N 1
ATOM 1961 C CA . THR A 1 257 ? -6.529 7.924 -13.436 1.00 92.75 257 THR A CA 1
ATOM 1962 C C . THR A 1 257 ? -7.928 7.354 -13.289 1.00 92.75 257 THR A C 1
ATOM 1964 O O . THR A 1 257 ? -8.237 6.326 -13.888 1.00 92.75 257 THR A O 1
ATOM 1967 N N . ASN A 1 258 ? -8.773 8.046 -12.528 1.00 91.19 258 ASN A N 1
ATOM 1968 C CA . ASN A 1 258 ? -10.227 7.897 -12.555 1.00 91.19 258 ASN A CA 1
ATOM 1969 C C . ASN A 1 258 ? -10.899 9.286 -12.561 1.00 91.19 258 ASN A C 1
ATOM 1971 O O . ASN A 1 258 ? -10.228 10.316 -12.642 1.00 91.19 258 ASN A O 1
ATOM 1975 N N . ALA A 1 259 ? -12.228 9.330 -12.443 1.00 89.25 259 ALA A N 1
ATOM 1976 C CA . ALA A 1 259 ? -12.995 10.580 -12.448 1.00 89.25 259 ALA A CA 1
ATOM 1977 C C . ALA A 1 259 ? -12.628 11.563 -11.316 1.00 89.25 259 ALA A C 1
ATOM 1979 O O . ALA A 1 259 ? -12.891 12.759 -11.434 1.00 89.25 259 ALA A O 1
ATOM 1980 N N . CYS A 1 260 ? -12.029 11.080 -10.226 1.00 86.62 260 CYS A N 1
ATOM 1981 C CA . CYS A 1 260 ? -11.615 11.903 -9.093 1.00 86.62 260 CYS A CA 1
ATOM 1982 C C . CYS A 1 260 ? -10.198 12.477 -9.257 1.00 86.62 260 CYS A C 1
ATOM 1984 O O . CYS A 1 260 ? -9.826 13.374 -8.503 1.00 86.62 260 CYS A O 1
ATOM 1986 N N . GLY A 1 261 ? -9.408 11.983 -10.217 1.00 88.88 261 GLY A N 1
ATOM 1987 C CA . GLY A 1 261 ? -8.086 12.514 -10.545 1.00 88.88 261 GLY A CA 1
ATOM 1988 C C . GLY A 1 261 ? -7.059 11.448 -10.924 1.00 88.88 261 GLY A C 1
ATOM 1989 O O . GLY A 1 261 ? -7.371 10.266 -11.077 1.00 88.88 261 GLY A O 1
ATOM 1990 N N . THR A 1 262 ? -5.810 11.893 -11.049 1.00 89.94 262 THR A N 1
ATOM 1991 C CA . THR A 1 262 ? -4.652 11.072 -11.426 1.00 89.94 262 THR A CA 1
ATOM 1992 C C . THR A 1 262 ? -3.635 11.046 -10.298 1.00 89.94 262 THR A C 1
ATOM 1994 O O . THR A 1 262 ? -3.354 12.081 -9.688 1.00 89.94 262 THR A O 1
ATOM 1997 N N . ARG A 1 263 ? -3.047 9.878 -10.037 1.00 87.62 263 ARG A N 1
ATOM 1998 C CA . ARG A 1 263 ? -1.921 9.733 -9.111 1.00 87.62 263 ARG A CA 1
ATOM 1999 C C . ARG A 1 263 ? -0.888 8.763 -9.669 1.00 87.62 263 ARG A C 1
ATOM 2001 O O . ARG A 1 263 ? -1.237 7.710 -10.201 1.00 87.62 263 ARG A O 1
ATOM 2008 N N . SER A 1 264 ? 0.374 9.139 -9.503 1.00 86.94 264 SER A N 1
ATOM 2009 C CA . SER A 1 264 ? 1.530 8.321 -9.856 1.00 86.94 264 SER A CA 1
ATOM 2010 C C . SER A 1 264 ? 1.863 7.344 -8.731 1.00 86.94 264 SER A C 1
ATOM 2012 O O . SER A 1 264 ? 1.760 7.682 -7.546 1.00 86.94 264 SER A O 1
ATOM 2014 N N . SER A 1 265 ? 2.305 6.144 -9.097 1.00 87.19 265 SER A N 1
ATOM 2015 C CA . SER A 1 265 ? 3.022 5.251 -8.188 1.00 87.19 265 SER A CA 1
ATOM 2016 C C . SER A 1 265 ? 4.323 5.901 -7.707 1.00 87.19 265 SER A C 1
ATOM 2018 O O . SER A 1 265 ? 4.797 6.885 -8.282 1.00 87.19 265 SER A O 1
ATOM 2020 N N . SER A 1 266 ? 4.970 5.321 -6.694 1.00 84.81 266 SER A N 1
ATOM 2021 C CA . SER A 1 266 ? 6.388 5.625 -6.494 1.00 84.81 266 SER A CA 1
ATOM 2022 C C . SER A 1 266 ? 7.223 5.093 -7.667 1.00 84.81 266 SER A C 1
ATOM 2024 O O . SER A 1 266 ? 6.758 4.292 -8.484 1.00 84.81 266 SER A O 1
ATOM 2026 N N . PHE A 1 267 ? 8.472 5.538 -7.737 1.00 88.19 267 PHE A N 1
ATOM 2027 C CA . PHE A 1 267 ? 9.432 5.093 -8.739 1.00 88.19 267 PHE A CA 1
ATOM 2028 C C . PHE A 1 267 ? 10.020 3.720 -8.387 1.00 88.19 267 PHE A C 1
ATOM 2030 O O . PHE A 1 267 ? 10.439 3.525 -7.249 1.00 88.19 267 PHE A O 1
ATOM 2037 N N . ALA A 1 268 ? 10.115 2.816 -9.367 1.00 90.62 268 ALA A N 1
ATOM 2038 C CA . ALA A 1 268 ? 10.973 1.630 -9.308 1.00 90.62 268 ALA A CA 1
ATOM 2039 C C . ALA A 1 268 ? 12.149 1.792 -10.264 1.00 90.62 268 ALA A C 1
ATOM 2041 O O . ALA A 1 268 ? 11.967 1.912 -11.476 1.00 90.62 268 ALA A O 1
ATOM 2042 N N . PHE A 1 269 ? 13.362 1.726 -9.735 1.00 92.25 269 PHE A N 1
ATOM 2043 C CA . PHE A 1 269 ? 14.559 1.587 -10.546 1.00 92.25 269 PHE A CA 1
ATOM 2044 C C . PHE A 1 269 ? 14.790 0.111 -10.883 1.00 92.25 269 PHE A C 1
ATOM 2046 O O . PHE A 1 269 ? 15.011 -0.710 -9.988 1.00 92.25 269 PHE A O 1
ATOM 2053 N N . LEU A 1 270 ? 14.734 -0.225 -12.172 1.00 94.12 270 LEU A N 1
ATOM 2054 C CA . LEU A 1 270 ? 15.174 -1.518 -12.683 1.00 94.12 270 LEU A CA 1
ATOM 2055 C C . LEU A 1 270 ? 16.657 -1.410 -13.021 1.00 94.12 270 LEU A C 1
ATOM 2057 O O . LEU A 1 270 ? 17.040 -0.738 -13.980 1.00 94.12 270 LEU A O 1
ATOM 2061 N N . ASN A 1 271 ? 17.484 -2.058 -12.211 1.00 91.69 271 ASN A N 1
ATOM 2062 C CA . ASN A 1 271 ? 18.909 -2.162 -12.446 1.00 91.69 271 ASN A CA 1
ATOM 2063 C C . ASN A 1 271 ? 19.215 -3.450 -13.209 1.00 91.69 271 ASN A C 1
ATOM 2065 O O . ASN A 1 271 ? 18.931 -4.546 -12.729 1.00 91.69 271 ASN A O 1
ATOM 2069 N N . ILE A 1 272 ? 19.831 -3.296 -14.373 1.00 91.56 272 ILE A N 1
ATOM 2070 C CA . ILE A 1 272 ? 20.361 -4.389 -15.185 1.00 91.56 272 ILE A CA 1
ATOM 2071 C C . ILE A 1 272 ? 21.808 -4.030 -15.449 1.00 91.56 272 ILE A C 1
ATOM 2073 O O . ILE A 1 272 ? 22.094 -2.914 -15.894 1.00 91.56 272 ILE A O 1
ATOM 2077 N N . CYS A 1 273 ? 22.717 -4.942 -15.141 1.00 91.44 273 CYS A N 1
ATOM 2078 C CA . CYS A 1 273 ? 24.127 -4.727 -15.382 1.00 91.44 273 CYS A CA 1
ATOM 2079 C C . CYS A 1 273 ? 24.628 -5.720 -16.427 1.00 91.44 273 CYS A C 1
ATOM 2081 O O . CYS A 1 273 ? 24.695 -6.906 -16.137 1.00 91.44 273 CYS A O 1
ATOM 2083 N N . PRO A 1 274 ? 25.007 -5.248 -17.628 1.00 90.62 274 PRO A N 1
ATOM 2084 C CA . PRO A 1 274 ? 25.500 -6.135 -18.679 1.00 90.62 274 PRO A CA 1
ATOM 2085 C C . PRO A 1 274 ? 26.804 -6.879 -18.357 1.00 90.62 274 PRO A C 1
ATOM 2087 O O . PRO A 1 274 ? 27.174 -7.775 -19.102 1.00 90.62 274 PRO A O 1
ATOM 2090 N N . ALA A 1 275 ? 27.510 -6.484 -17.291 1.00 93.50 275 ALA A N 1
ATOM 2091 C CA . ALA A 1 275 ? 28.759 -7.106 -16.855 1.00 93.50 275 ALA A CA 1
ATOM 2092 C C . ALA A 1 275 ? 28.612 -8.015 -15.618 1.00 93.50 275 ALA A C 1
ATOM 2094 O O . ALA A 1 275 ? 29.616 -8.536 -15.160 1.00 93.50 275 ALA A O 1
ATOM 2095 N N . ASP A 1 276 ? 27.397 -8.160 -15.084 1.00 93.56 276 ASP A N 1
ATOM 2096 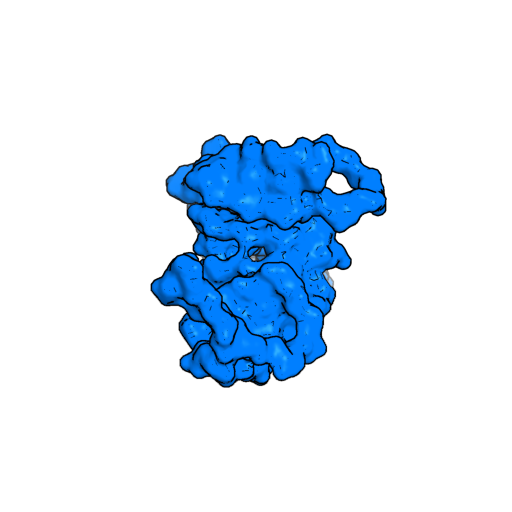C CA . ASP A 1 276 ? 27.033 -9.008 -13.934 1.00 93.56 276 ASP A CA 1
ATOM 2097 C C . ASP A 1 276 ? 26.218 -10.172 -14.513 1.00 93.56 276 ASP A C 1
ATOM 2099 O O . ASP A 1 276 ? 25.027 -10.027 -14.812 1.00 93.56 276 ASP A O 1
ATOM 2103 N N . LEU A 1 277 ? 26.902 -11.270 -14.824 1.00 92.62 277 LEU A N 1
ATOM 2104 C CA . LEU A 1 277 ? 26.396 -12.410 -15.585 1.00 92.62 277 LEU A CA 1
ATOM 2105 C C . LEU A 1 277 ? 26.474 -13.724 -14.809 1.00 92.62 277 LEU A C 1
ATOM 2107 O O . LEU A 1 277 ? 25.669 -14.604 -15.104 1.00 92.62 277 LEU A O 1
ATOM 2111 N N . ASP A 1 278 ? 27.409 -13.890 -13.871 1.00 92.12 278 ASP A N 1
ATOM 2112 C CA . ASP A 1 278 ? 27.630 -15.165 -13.185 1.00 92.12 278 ASP A CA 1
ATOM 2113 C C . ASP A 1 278 ? 28.102 -15.007 -11.730 1.00 92.12 278 ASP A C 1
ATOM 2115 O O . ASP A 1 278 ? 29.039 -14.282 -11.424 1.00 92.12 278 ASP A O 1
ATOM 2119 N N . ASP A 1 279 ? 27.504 -15.791 -10.839 1.00 91.75 279 ASP A N 1
ATOM 2120 C CA . ASP A 1 279 ? 27.750 -15.833 -9.395 1.00 91.75 279 ASP A CA 1
ATOM 2121 C C . ASP A 1 279 ? 28.925 -16.756 -9.013 1.00 91.75 279 ASP A C 1
ATOM 2123 O O . ASP A 1 279 ? 29.090 -17.148 -7.852 1.00 91.75 279 ASP A O 1
ATOM 2127 N N . GLY A 1 280 ? 29.724 -17.169 -10.002 1.00 91.56 280 GLY A N 1
ATOM 2128 C CA . GLY A 1 280 ? 30.791 -18.156 -9.870 1.00 91.56 280 GLY A CA 1
ATOM 2129 C C . GLY A 1 280 ? 30.321 -19.610 -9.981 1.00 91.56 280 GLY A C 1
ATOM 2130 O O . GLY A 1 280 ? 31.131 -20.527 -9.800 1.00 91.56 280 GLY A O 1
ATOM 2131 N N . SER A 1 281 ? 29.039 -19.859 -10.270 1.00 93.25 281 SER A N 1
ATOM 2132 C CA . SER A 1 281 ? 28.523 -21.206 -10.547 1.00 93.25 281 SER A CA 1
ATOM 2133 C C . SER A 1 281 ? 28.795 -21.689 -11.974 1.00 93.25 281 SER A C 1
ATOM 2135 O O . SER A 1 281 ? 28.716 -22.898 -12.223 1.00 93.25 281 SER A O 1
ATOM 2137 N N . GLY A 1 282 ? 29.104 -20.782 -12.906 1.00 89.62 282 GLY A N 1
ATOM 2138 C CA . GLY A 1 282 ? 29.210 -21.064 -14.337 1.00 89.62 282 GLY A CA 1
ATOM 2139 C C . GLY A 1 282 ? 27.861 -21.353 -15.001 1.00 89.62 282 GLY A C 1
ATOM 2140 O O . GLY A 1 282 ? 27.823 -22.017 -16.038 1.00 89.62 282 GLY A O 1
ATOM 2141 N N . SER A 1 283 ? 26.753 -20.923 -14.391 1.00 88.50 283 SER A N 1
ATOM 2142 C CA . SER A 1 283 ? 25.391 -21.165 -14.885 1.00 88.50 283 SER A CA 1
ATOM 2143 C C . SER A 1 283 ? 24.711 -19.925 -15.468 1.00 88.50 283 SER A C 1
ATOM 2145 O O . SER A 1 283 ? 23.588 -20.034 -15.966 1.00 88.50 283 SER A O 1
ATOM 2147 N N . GLY A 1 284 ? 25.386 -18.773 -15.462 1.00 84.75 284 GLY A N 1
ATOM 2148 C CA . GLY A 1 284 ? 24.860 -17.526 -16.012 1.00 84.75 284 GLY A CA 1
ATOM 2149 C C . GLY A 1 284 ? 23.813 -16.889 -15.105 1.00 84.75 284 GLY A C 1
ATOM 2150 O O . GLY A 1 284 ? 22.752 -16.473 -15.572 1.00 84.75 284 GLY A O 1
ATOM 2151 N N . GLN A 1 285 ? 24.058 -16.906 -13.794 1.00 89.88 285 GLN A N 1
ATOM 2152 C CA . GLN A 1 285 ? 23.204 -16.272 -12.791 1.00 89.88 285 GLN A CA 1
ATOM 2153 C C . GLN A 1 285 ? 23.925 -15.075 -12.181 1.00 89.88 285 GLN A C 1
ATOM 2155 O O . GLN A 1 285 ? 24.946 -15.255 -11.545 1.00 89.88 285 GLN A O 1
ATOM 2160 N N . CYS A 1 286 ? 23.382 -13.870 -12.327 1.00 90.94 286 CYS A N 1
ATOM 2161 C CA . CYS A 1 286 ? 23.967 -12.649 -11.774 1.00 90.94 286 C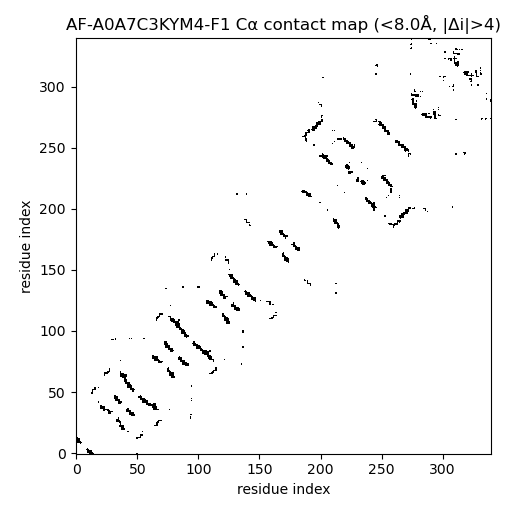YS A CA 1
ATOM 2162 C C . CYS A 1 286 ? 23.767 -12.542 -10.244 1.00 90.94 286 CYS A C 1
ATOM 2164 O O . CYS A 1 286 ? 22.704 -12.911 -9.730 1.00 90.94 286 CYS A O 1
ATOM 2166 N N . ASP A 1 287 ? 24.737 -11.994 -9.504 1.00 89.88 287 ASP A N 1
ATOM 2167 C CA . ASP A 1 287 ? 24.701 -11.894 -8.029 1.00 89.88 287 ASP A CA 1
ATOM 2168 C C . ASP A 1 287 ? 24.750 -10.455 -7.492 1.00 89.88 287 ASP A C 1
ATOM 2170 O O . ASP A 1 287 ? 24.524 -10.202 -6.300 1.00 89.88 287 ASP A O 1
ATOM 2174 N N . GLY A 1 288 ? 24.960 -9.483 -8.375 1.00 88.88 288 GLY A N 1
ATOM 2175 C CA . GLY A 1 288 ? 25.065 -8.080 -8.019 1.00 88.88 288 GLY A CA 1
ATOM 2176 C C . GLY A 1 288 ? 26.486 -7.531 -7.983 1.00 88.88 288 GLY A C 1
ATOM 2177 O O . GLY A 1 288 ? 26.623 -6.311 -7.803 1.00 88.88 288 GLY A O 1
ATOM 2178 N N . GLY A 1 289 ? 27.494 -8.389 -8.131 1.00 90.44 289 GLY A N 1
ATOM 2179 C CA . GLY A 1 289 ? 28.904 -8.068 -8.290 1.00 90.44 289 GLY A CA 1
ATOM 2180 C C . GLY A 1 289 ? 29.340 -8.042 -9.755 1.00 90.44 289 GLY A C 1
ATOM 2181 O O . GLY A 1 289 ? 28.610 -8.429 -10.652 1.00 90.44 289 GLY A O 1
ATOM 2182 N N . VAL A 1 290 ? 30.531 -7.496 -9.991 1.00 94.69 290 VAL A N 1
ATOM 2183 C CA . VAL A 1 290 ? 31.243 -7.632 -11.266 1.00 94.69 290 VAL A CA 1
ATOM 2184 C C . VAL A 1 290 ? 32.657 -8.075 -10.916 1.00 94.69 290 VAL A C 1
ATOM 2186 O O . VAL A 1 290 ? 33.455 -7.281 -10.404 1.00 94.69 290 VAL A O 1
ATOM 2189 N N . THR A 1 291 ? 32.944 -9.357 -11.101 1.00 95.12 291 THR A N 1
ATOM 2190 C CA . THR A 1 291 ? 34.188 -10.021 -10.700 1.00 95.12 291 THR A CA 1
ATOM 2191 C C . THR A 1 291 ? 34.740 -10.891 -11.828 1.00 95.12 291 THR A C 1
ATOM 2193 O O . THR A 1 291 ? 34.154 -11.012 -12.897 1.00 95.12 291 THR A O 1
ATOM 2196 N N . VAL A 1 292 ? 35.920 -11.489 -11.634 1.00 95.44 292 VAL A N 1
ATOM 2197 C CA . VAL A 1 292 ? 36.601 -12.239 -12.708 1.00 95.44 292 VAL A CA 1
ATOM 2198 C C . VAL A 1 292 ? 35.762 -13.407 -13.244 1.00 95.44 292 VAL A C 1
ATOM 2200 O O . VAL A 1 292 ? 35.922 -13.807 -14.391 1.00 95.44 292 VAL A O 1
ATOM 2203 N N . GLU A 1 293 ? 34.844 -13.909 -12.439 1.00 95.94 293 GLU A N 1
ATOM 2204 C CA . GLU A 1 293 ? 33.851 -14.933 -12.717 1.00 95.94 293 GLU A CA 1
ATOM 2205 C C . GLU A 1 293 ? 32.922 -14.495 -13.856 1.00 95.94 293 GLU A C 1
ATOM 2207 O O . GLU A 1 293 ? 32.785 -15.236 -14.830 1.00 95.94 293 GLU A O 1
ATOM 2212 N N . ASP A 1 294 ? 32.426 -13.254 -13.833 1.00 95.75 294 ASP A N 1
ATOM 2213 C CA . ASP A 1 294 ? 31.637 -12.676 -14.925 1.00 95.75 294 ASP A CA 1
ATOM 2214 C C . ASP A 1 294 ? 32.437 -12.567 -16.219 1.00 95.75 294 ASP A C 1
ATOM 2216 O O . ASP A 1 294 ? 31.932 -12.862 -17.300 1.00 95.75 294 ASP A O 1
ATOM 2220 N N . LEU A 1 295 ? 33.706 -12.151 -16.126 1.00 96.56 295 LEU A N 1
ATOM 2221 C CA . LEU A 1 295 ? 34.587 -12.049 -17.290 1.00 96.56 295 LEU A CA 1
ATOM 2222 C C . LEU A 1 295 ? 34.846 -13.426 -17.907 1.00 96.56 295 LEU A C 1
ATOM 2224 O O . LEU A 1 295 ? 34.810 -13.572 -19.127 1.00 96.56 295 LEU A O 1
ATOM 2228 N N . LEU A 1 296 ? 35.121 -14.432 -17.078 1.00 96.31 296 LEU A N 1
ATOM 2229 C CA . LEU A 1 296 ? 35.353 -15.797 -17.541 1.00 96.31 296 LEU A CA 1
ATOM 2230 C C . LEU A 1 296 ? 34.089 -16.387 -18.166 1.00 96.31 296 LEU A C 1
ATOM 2232 O O . LEU A 1 296 ? 34.175 -16.997 -19.233 1.00 96.31 296 LEU A O 1
ATOM 2236 N N . PHE A 1 297 ? 32.931 -16.170 -17.541 1.00 96.31 297 PHE A N 1
ATOM 2237 C CA . PHE A 1 297 ? 31.652 -16.605 -18.082 1.00 96.31 297 PHE A CA 1
ATOM 2238 C C . PHE A 1 297 ? 31.340 -15.904 -19.407 1.00 96.31 297 PHE A C 1
ATOM 2240 O O . PHE A 1 297 ? 31.026 -16.584 -20.381 1.00 96.31 297 PHE A O 1
ATOM 2247 N N . PHE A 1 298 ? 31.514 -14.579 -19.488 1.00 96.25 298 PHE A N 1
ATOM 2248 C CA . PHE A 1 298 ? 31.315 -13.813 -20.719 1.00 96.25 298 PHE A CA 1
ATOM 2249 C C . PHE A 1 298 ? 32.190 -14.329 -21.861 1.00 96.25 298 PHE A C 1
ATOM 2251 O O . PHE A 1 298 ? 31.683 -14.593 -22.943 1.00 96.25 298 PHE A O 1
ATOM 2258 N N . LEU A 1 299 ? 33.497 -14.510 -21.636 1.00 97.12 299 LEU A N 1
ATOM 2259 C CA . LEU A 1 299 ? 34.406 -15.001 -22.678 1.00 97.12 299 LEU A CA 1
ATOM 2260 C C . LEU A 1 299 ? 34.007 -16.393 -23.179 1.00 97.12 299 LEU A C 1
ATOM 2262 O O . LEU A 1 299 ? 34.096 -16.654 -24.376 1.00 97.12 299 LEU A O 1
ATOM 2266 N N . PHE A 1 300 ? 33.527 -17.257 -22.284 1.00 96.38 300 PHE A N 1
ATOM 2267 C CA . PHE A 1 300 ? 33.006 -18.568 -22.656 1.00 96.38 300 PHE A CA 1
ATOM 2268 C C . PHE A 1 300 ? 31.790 -18.450 -23.588 1.00 96.38 300 PHE A C 1
ATOM 2270 O O . PHE A 1 300 ? 31.815 -18.980 -24.697 1.00 96.38 300 PHE A O 1
ATOM 2277 N N . ILE A 1 301 ? 30.756 -17.699 -23.193 1.00 95.19 301 ILE A N 1
ATOM 2278 C CA . ILE A 1 301 ? 29.542 -17.539 -24.013 1.00 95.19 301 ILE A CA 1
ATOM 2279 C C . ILE A 1 301 ? 29.796 -16.734 -25.301 1.00 95.19 301 ILE A C 1
ATOM 2281 O O . ILE A 1 301 ? 29.119 -16.943 -26.309 1.00 95.19 301 ILE A O 1
ATOM 2285 N N . PHE A 1 302 ? 30.793 -15.849 -25.286 1.00 96.88 302 PHE A N 1
ATOM 2286 C CA . PHE A 1 302 ? 31.244 -15.074 -26.436 1.00 96.88 302 PHE A CA 1
ATOM 2287 C C . PHE A 1 302 ? 31.860 -15.973 -27.512 1.00 96.88 302 PHE A C 1
ATOM 2289 O O . PHE A 1 302 ? 31.486 -15.887 -28.681 1.00 96.88 302 PHE A O 1
ATOM 2296 N N . GLU A 1 303 ? 32.770 -16.874 -27.127 1.00 96.50 303 GLU A N 1
ATOM 2297 C CA . GLU A 1 303 ? 33.383 -17.840 -28.049 1.00 96.50 303 GLU A CA 1
ATOM 2298 C C . GLU A 1 303 ? 32.355 -18.817 -28.643 1.00 96.50 303 GLU A C 1
ATOM 2300 O O . GLU A 1 303 ? 32.509 -19.259 -29.784 1.00 96.50 303 GLU A O 1
ATOM 2305 N N . GLU A 1 304 ? 31.286 -19.122 -27.902 1.00 96.19 304 GLU A N 1
ATOM 2306 C CA . GLU A 1 304 ? 30.165 -19.936 -28.382 1.00 96.19 304 GLU A CA 1
ATOM 2307 C C . GLU A 1 304 ? 29.218 -19.187 -29.336 1.00 96.19 304 GLU A C 1
ATOM 2309 O O . GLU A 1 304 ? 28.384 -19.821 -29.988 1.00 96.19 304 GLU A O 1
ATOM 2314 N N . GLY A 1 305 ? 29.326 -17.857 -29.440 1.00 93.69 305 GLY A N 1
ATOM 2315 C CA . GLY A 1 305 ? 28.372 -17.031 -30.182 1.00 93.69 305 GLY A CA 1
ATOM 2316 C C . GLY A 1 305 ? 26.970 -17.049 -29.563 1.00 93.69 305 GLY A C 1
ATOM 2317 O O . GLY A 1 305 ? 25.968 -17.008 -30.278 1.00 93.69 305 GLY A O 1
ATOM 2318 N N . ASN A 1 306 ? 26.887 -17.180 -28.239 1.00 92.81 306 ASN A N 1
ATOM 2319 C CA . ASN A 1 306 ? 25.629 -17.212 -27.505 1.00 92.81 306 ASN A CA 1
ATOM 2320 C C . ASN A 1 306 ? 24.961 -15.829 -27.522 1.00 92.81 306 ASN A C 1
ATOM 2322 O O . ASN A 1 306 ? 25.616 -14.827 -27.258 1.00 92.81 306 ASN A O 1
ATOM 2326 N N . ALA A 1 307 ? 23.646 -15.777 -27.742 1.00 89.12 307 ALA A N 1
ATOM 2327 C CA . ALA A 1 307 ? 22.887 -14.525 -27.786 1.00 89.12 307 ALA A CA 1
ATOM 2328 C C . ALA A 1 307 ? 22.975 -13.678 -26.497 1.00 89.12 307 ALA A C 1
ATOM 2330 O O . ALA A 1 307 ? 22.775 -12.471 -26.560 1.00 89.12 307 ALA A O 1
ATOM 2331 N N . ILE A 1 308 ? 23.324 -14.269 -25.345 1.00 88.69 308 ILE A N 1
ATOM 2332 C CA . ILE A 1 308 ? 23.585 -13.509 -24.107 1.00 88.69 308 ILE A CA 1
ATOM 2333 C C . ILE A 1 308 ? 24.782 -12.561 -24.264 1.00 88.69 308 ILE A C 1
ATOM 2335 O O . ILE A 1 308 ? 24.819 -11.510 -23.625 1.00 88.69 308 ILE A O 1
ATOM 2339 N N . ALA A 1 309 ? 25.740 -12.916 -25.122 1.00 92.75 309 ALA A N 1
ATOM 2340 C CA . ALA A 1 309 ? 26.921 -12.115 -25.405 1.00 92.75 309 ALA A CA 1
ATOM 2341 C C . ALA A 1 309 ? 26.691 -11.020 -26.462 1.00 92.75 309 ALA A C 1
ATOM 2343 O O . ALA A 1 309 ? 27.606 -10.238 -26.673 1.00 92.75 309 ALA A O 1
ATOM 2344 N N . ASP A 1 310 ? 25.518 -10.950 -27.104 1.00 92.44 310 ASP A N 1
ATOM 2345 C CA . ASP A 1 310 ? 25.130 -9.874 -28.033 1.00 92.44 310 ASP A CA 1
ATOM 2346 C C . ASP A 1 310 ? 24.585 -8.687 -27.214 1.00 92.44 310 ASP A C 1
ATOM 2348 O O . ASP A 1 310 ? 23.436 -8.669 -26.753 1.00 92.44 310 ASP A O 1
ATOM 2352 N N . LEU A 1 311 ? 25.473 -7.739 -26.920 1.00 91.31 311 LEU A N 1
ATOM 2353 C CA . LEU A 1 311 ? 25.268 -6.614 -26.013 1.00 91.31 311 LEU A CA 1
ATOM 2354 C C . LEU A 1 311 ? 25.188 -5.265 -26.737 1.00 91.31 311 LEU A C 1
ATOM 2356 O O . LEU A 1 311 ? 24.493 -4.373 -26.235 1.00 91.31 311 LEU A O 1
ATOM 2360 N N . ASP A 1 312 ? 25.923 -5.073 -27.836 1.00 91.00 312 ASP A N 1
ATOM 2361 C CA . ASP A 1 312 ? 26.062 -3.773 -28.501 1.00 91.00 312 ASP A CA 1
ATOM 2362 C C . ASP A 1 312 ? 26.506 -3.870 -29.974 1.00 91.00 312 ASP A C 1
ATOM 2364 O O . ASP A 1 312 ? 27.494 -4.506 -30.316 1.00 91.00 312 ASP A O 1
ATOM 2368 N N . ASP A 1 313 ? 25.848 -3.089 -30.826 1.00 89.75 313 ASP A N 1
ATOM 2369 C CA . ASP A 1 313 ? 26.069 -2.934 -32.270 1.00 89.75 313 ASP A CA 1
ATOM 2370 C C . ASP A 1 313 ? 27.259 -2.018 -32.639 1.00 89.75 313 ASP A C 1
ATOM 2372 O O . ASP A 1 313 ? 27.351 -1.502 -33.758 1.00 89.75 313 ASP A O 1
ATOM 2376 N N . GLY A 1 314 ? 28.135 -1.724 -31.675 1.00 88.56 314 GLY A N 1
ATOM 2377 C CA . GLY A 1 314 ? 29.239 -0.772 -31.807 1.00 88.56 314 GLY A CA 1
ATOM 2378 C C . GLY A 1 314 ? 28.840 0.696 -31.612 1.00 88.56 314 GLY A C 1
ATOM 2379 O O . GLY A 1 314 ? 29.683 1.591 -31.749 1.00 88.56 314 GLY A O 1
ATOM 2380 N N . SER A 1 315 ? 27.578 0.990 -31.280 1.00 87.56 315 SER A N 1
ATOM 2381 C CA . SER A 1 315 ? 27.126 2.350 -30.952 1.00 87.56 315 SER A CA 1
ATOM 2382 C C . SER A 1 315 ? 27.500 2.801 -29.536 1.00 87.56 315 SER A C 1
ATOM 2384 O O . SER A 1 315 ? 27.491 4.004 -29.250 1.00 87.56 315 SER A O 1
ATOM 2386 N N . GLY A 1 316 ? 27.801 1.863 -28.636 1.00 82.56 316 GLY A N 1
ATOM 2387 C CA . GLY A 1 316 ? 27.980 2.097 -27.206 1.00 82.56 316 GLY A CA 1
ATOM 2388 C C . GLY A 1 316 ? 26.678 2.416 -26.464 1.00 82.56 316 GLY A C 1
ATOM 2389 O O . GLY A 1 316 ? 26.727 2.932 -25.342 1.00 82.56 316 GLY A O 1
ATOM 2390 N N . THR A 1 317 ? 25.516 2.163 -27.076 1.00 79.44 317 THR A N 1
ATOM 2391 C CA . THR A 1 317 ? 24.186 2.491 -26.528 1.00 79.44 317 THR A CA 1
ATOM 2392 C C . THR A 1 317 ? 23.406 1.285 -26.008 1.00 79.44 317 THR A C 1
ATOM 2394 O O . THR A 1 317 ? 22.255 1.439 -25.595 1.00 79.44 317 THR A O 1
ATOM 2397 N N . VAL A 1 318 ? 24.063 0.128 -25.904 1.00 78.75 318 VAL A N 1
ATOM 2398 C CA . VAL A 1 318 ? 23.519 -1.131 -25.374 1.00 78.75 318 VAL A CA 1
ATOM 2399 C C . VAL A 1 318 ? 22.468 -1.751 -26.294 1.00 78.75 318 VAL A C 1
ATOM 2401 O O . VAL A 1 318 ? 21.461 -2.288 -25.828 1.00 78.75 318 VAL A O 1
ATOM 2404 N N . THR A 1 319 ? 22.674 -1.618 -27.605 1.00 84.31 319 THR A N 1
ATOM 2405 C CA . THR A 1 319 ? 21.734 -2.079 -28.633 1.00 84.31 319 THR A CA 1
ATOM 2406 C C . THR A 1 319 ? 22.278 -3.342 -29.303 1.00 84.31 319 THR A C 1
ATOM 2408 O O . THR A 1 319 ? 23.217 -3.207 -30.072 1.00 84.31 319 THR A O 1
ATOM 2411 N N . PRO A 1 320 ? 21.706 -4.534 -29.061 1.00 85.69 320 PRO A N 1
ATOM 2412 C CA . PRO A 1 320 ? 22.108 -5.769 -29.743 1.00 85.69 320 PRO A CA 1
ATOM 2413 C C . PRO A 1 320 ? 21.791 -5.729 -31.248 1.00 85.69 320 PRO A C 1
ATOM 2415 O O . PRO A 1 320 ? 20.739 -5.195 -31.630 1.00 85.69 320 PRO A O 1
ATOM 2418 N N . ASP A 1 321 ? 22.633 -6.324 -32.098 1.00 87.81 321 ASP A N 1
ATOM 2419 C CA . ASP A 1 321 ? 22.423 -6.396 -33.560 1.00 87.81 321 ASP A CA 1
ATOM 2420 C C . ASP A 1 321 ? 22.137 -7.810 -34.095 1.00 87.81 321 ASP A C 1
ATOM 2422 O O . ASP A 1 321 ? 21.878 -7.995 -35.292 1.00 87.81 321 ASP A O 1
ATOM 2426 N N . GLY A 1 322 ? 22.092 -8.804 -33.208 1.00 88.38 322 GLY A N 1
ATOM 2427 C CA . GLY A 1 322 ? 21.904 -10.212 -33.538 1.00 88.38 322 GLY A CA 1
ATOM 2428 C C . GLY A 1 322 ? 23.210 -10.960 -33.811 1.00 88.38 322 GLY A C 1
ATOM 2429 O O . GLY A 1 322 ? 23.152 -12.146 -34.157 1.00 88.38 322 GLY A O 1
ATOM 2430 N N . GLY A 1 323 ? 24.366 -10.300 -33.705 1.00 91.81 323 GLY A N 1
ATOM 2431 C CA . GLY A 1 323 ? 25.697 -10.880 -33.824 1.00 91.81 323 GLY A CA 1
ATOM 2432 C C . GLY A 1 323 ? 26.465 -10.844 -32.503 1.00 91.81 323 GLY A C 1
ATOM 2433 O O . GLY A 1 323 ? 26.259 -9.980 -31.673 1.00 91.81 323 GLY A O 1
ATOM 2434 N N . VAL A 1 324 ? 27.384 -11.797 -32.318 1.00 95.31 324 VAL A N 1
ATOM 2435 C CA . VAL A 1 324 ? 28.382 -11.748 -31.237 1.00 95.31 324 VAL A CA 1
ATOM 2436 C C . VAL A 1 324 ? 29.727 -11.427 -31.875 1.00 95.31 324 VAL A C 1
ATOM 2438 O O . VAL A 1 324 ? 30.307 -12.250 -32.592 1.00 95.31 324 VAL A O 1
ATOM 2441 N N . THR A 1 325 ? 30.192 -10.199 -31.690 1.00 95.69 325 THR A N 1
ATOM 2442 C CA . THR A 1 325 ? 31.316 -9.599 -32.410 1.00 95.69 325 THR A CA 1
ATOM 2443 C C . THR A 1 325 ? 32.272 -8.864 -31.473 1.00 95.69 325 THR A C 1
ATOM 2445 O O . THR A 1 325 ? 32.072 -8.765 -30.269 1.00 95.69 325 THR A O 1
ATOM 2448 N N . ILE A 1 326 ? 33.372 -8.332 -32.012 1.00 95.50 326 ILE A N 1
ATOM 2449 C CA . ILE A 1 326 ? 34.332 -7.587 -31.188 1.00 95.50 326 ILE A CA 1
ATOM 2450 C C . ILE A 1 326 ? 33.692 -6.385 -30.475 1.00 95.50 326 ILE A C 1
ATOM 2452 O O . ILE A 1 326 ? 34.164 -6.013 -29.402 1.00 95.50 326 ILE A O 1
ATOM 2456 N N . ASP A 1 327 ? 32.631 -5.809 -31.038 1.00 96.12 327 ASP A N 1
ATOM 2457 C CA . ASP A 1 327 ? 31.942 -4.660 -30.460 1.00 96.12 327 ASP A CA 1
ATOM 2458 C C . ASP A 1 327 ? 31.290 -5.020 -29.115 1.00 96.12 327 ASP A C 1
ATOM 2460 O O . ASP A 1 327 ? 31.465 -4.287 -28.138 1.00 96.12 327 ASP A O 1
ATOM 2464 N N . ASP A 1 328 ? 30.717 -6.219 -28.994 1.00 95.00 328 ASP A N 1
ATOM 2465 C CA . ASP A 1 328 ? 30.163 -6.734 -27.740 1.00 95.00 328 ASP A CA 1
ATOM 2466 C C . ASP A 1 328 ? 31.227 -6.966 -26.671 1.00 95.00 328 ASP A C 1
ATOM 2468 O O . ASP A 1 328 ? 31.046 -6.607 -25.506 1.00 95.00 328 ASP A O 1
ATOM 2472 N N . LEU A 1 329 ? 32.372 -7.540 -27.061 1.00 96.00 329 LEU A N 1
ATOM 2473 C CA . LEU A 1 329 ? 33.491 -7.755 -26.145 1.00 96.00 329 LEU A CA 1
ATOM 2474 C C . LEU A 1 329 ? 34.050 -6.421 -25.644 1.00 96.00 329 LEU A C 1
ATOM 2476 O O . LEU A 1 329 ? 34.334 -6.269 -24.454 1.00 96.00 329 LEU A O 1
ATOM 2480 N N . LEU A 1 330 ? 34.214 -5.442 -26.537 1.00 94.94 330 LEU A N 1
ATOM 2481 C CA . LEU A 1 330 ? 34.672 -4.107 -26.160 1.00 94.94 330 LEU A CA 1
ATOM 2482 C C . LEU A 1 330 ? 33.669 -3.431 -25.226 1.00 94.94 330 LEU A C 1
ATOM 2484 O O . LEU A 1 330 ? 34.074 -2.869 -24.205 1.00 94.94 330 LEU A O 1
ATOM 2488 N N . TYR A 1 331 ? 32.377 -3.530 -25.535 1.00 93.56 331 TYR A N 1
ATOM 2489 C CA . TYR A 1 331 ? 31.315 -3.012 -24.689 1.00 93.56 331 TYR A CA 1
ATOM 2490 C C . TYR A 1 331 ? 31.346 -3.667 -23.300 1.00 93.56 331 TYR A C 1
ATOM 2492 O O . TYR A 1 331 ? 31.428 -2.957 -22.292 1.00 93.56 331 TYR A O 1
ATOM 2500 N N . PHE A 1 332 ? 31.380 -5.001 -23.228 1.00 95.00 332 PHE A N 1
ATOM 2501 C CA . PHE A 1 332 ? 31.467 -5.749 -21.974 1.00 95.00 332 PHE A CA 1
ATOM 2502 C C . PHE A 1 332 ? 32.663 -5.302 -21.135 1.00 95.00 332 PHE A C 1
ATOM 2504 O O . PHE A 1 332 ? 32.489 -4.939 -19.977 1.00 95.00 332 PHE A O 1
ATOM 2511 N N . LEU A 1 333 ? 33.870 -5.247 -21.710 1.00 95.50 333 LEU A N 1
ATOM 2512 C CA . LEU A 1 333 ? 35.088 -4.880 -20.977 1.00 95.50 333 LEU A CA 1
ATOM 2513 C C . LEU A 1 333 ? 35.037 -3.455 -20.411 1.00 95.50 333 LEU A C 1
ATOM 2515 O O . LEU A 1 333 ? 35.570 -3.192 -19.329 1.00 95.50 333 LEU A O 1
ATOM 2519 N N . VAL A 1 334 ? 34.383 -2.526 -21.113 1.00 93.38 334 VAL A N 1
ATOM 2520 C CA . VAL A 1 334 ? 34.140 -1.175 -20.592 1.00 93.38 334 VAL A CA 1
ATOM 2521 C C . VAL A 1 334 ? 33.218 -1.229 -19.374 1.00 93.38 334 VAL A C 1
ATOM 2523 O O . VAL A 1 334 ? 33.536 -0.611 -18.358 1.00 93.38 334 VAL A O 1
ATOM 2526 N N . ARG A 1 335 ? 32.107 -1.977 -19.441 1.00 92.44 335 ARG A N 1
ATOM 2527 C CA . ARG A 1 335 ? 31.152 -2.129 -18.324 1.00 92.44 335 ARG A CA 1
ATOM 2528 C C . ARG A 1 335 ? 31.759 -2.899 -17.145 1.00 92.44 335 ARG A C 1
ATOM 2530 O O . ARG A 1 335 ? 31.532 -2.525 -15.997 1.00 92.44 335 ARG A O 1
ATOM 2537 N N . TYR A 1 336 ? 32.579 -3.902 -17.436 1.00 94.88 336 TYR A N 1
ATOM 2538 C CA . TYR A 1 336 ? 33.324 -4.698 -16.470 1.00 94.88 336 TYR A CA 1
ATOM 2539 C C . TYR A 1 336 ? 34.261 -3.827 -15.631 1.00 94.88 336 TYR A C 1
ATOM 2541 O O . TYR A 1 336 ? 34.210 -3.838 -14.405 1.00 94.88 336 TYR A O 1
ATOM 2549 N N . ASN A 1 337 ? 35.066 -2.987 -16.290 1.00 94.00 337 ASN A N 1
ATOM 2550 C CA . ASN A 1 337 ? 36.028 -2.117 -15.610 1.00 94.00 337 ASN A CA 1
ATOM 2551 C C . ASN A 1 337 ? 35.380 -1.070 -14.694 1.00 94.00 337 ASN A C 1
ATOM 2553 O O . ASN A 1 337 ? 36.027 -0.610 -13.754 1.00 94.00 337 ASN A O 1
ATOM 2557 N N . VAL A 1 338 ? 34.138 -0.664 -14.973 1.00 90.88 338 VAL A N 1
ATOM 2558 C CA . VAL A 1 338 ? 33.401 0.284 -14.120 1.00 90.88 338 VAL A CA 1
ATOM 2559 C C . VAL A 1 338 ? 32.556 -0.404 -13.047 1.00 90.88 338 VAL A C 1
ATOM 2561 O O . VAL A 1 338 ? 32.143 0.267 -12.107 1.00 90.88 338 VAL A O 1
ATOM 2564 N N . GLY A 1 339 ? 32.345 -1.722 -13.149 1.00 85.62 339 GLY A N 1
ATOM 2565 C CA . GLY A 1 339 ? 31.555 -2.496 -12.193 1.00 85.62 339 GLY A CA 1
ATOM 2566 C C . GLY A 1 339 ? 30.054 -2.205 -12.245 1.00 85.62 339 GLY A C 1
ATOM 2567 O O . GLY A 1 339 ? 29.407 -2.288 -11.203 1.00 85.62 339 GLY A O 1
ATOM 2568 N N . CYS A 1 340 ? 29.532 -1.886 -13.443 1.00 78.88 340 CYS A N 1
ATOM 2569 C CA . CYS A 1 340 ? 28.216 -1.282 -13.745 1.00 78.88 340 CYS A CA 1
ATOM 2570 C C . CYS A 1 340 ? 28.176 0.268 -13.680 1.00 78.88 340 CYS A C 1
ATOM 2572 O O . CYS A 1 340 ? 27.636 0.843 -14.660 1.00 78.88 340 CYS A O 1
#